Protein AF-0000000085050246 (afdb_homodimer)

Sequence (316 aa):
MTTAIAIAAALLATPADLPSDPLTTEIRALDAKVFDAYNHCDLETFSAYFDPKVAFYHDT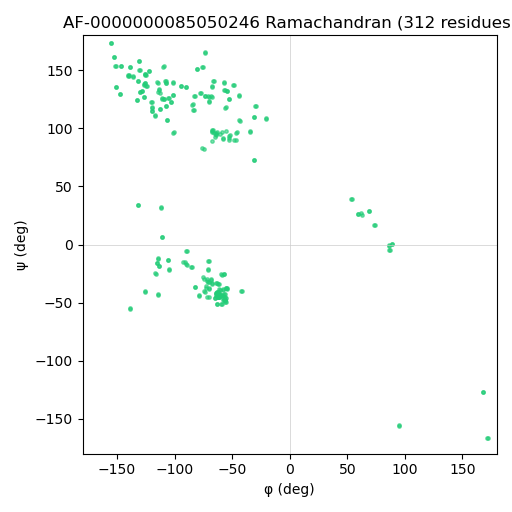GGATFDRDAVVDGVRKYICCKVKRELITEGFHVYPIKDYGAIEEGEHRFCEMATGQCEGIAKFVMVWAKRDGAWQITSVLSYGHRAATAAEQTKAADQMTTAIAIAAALLATPADLPSDPLTTEIRALDAKVFDAYNHCDLETFSAYFDPKVAFYHDTGGATFDRDAVVDGVRKYICCKVKRELITEGFHVYPIKDYGAIEEGEHRFCEMATGQCEGIAKFVMVWAKRDGAWQITSVLSYGHRAATAAEQTKAADQ

Radius of gyration: 23.75 Å; Cα contacts (8 Å, |Δi|>4): 591; chains: 2; bounding box: 67×66×74 Å

Secondary structure (DSSP, 8-state):
---------------------HHHHHHHHHHHHHHHHHHTT-HHHHHHTEEEEEEEEETTTEEE--HHHHHHHIIIIITTTEEEEEEEEEEEEEEETTTEEEEEEEEEEEETTT--EEEEEEEEEEEEEETTEEEEEEEEEEEEEEPPHHHHHHHHH-/---------------------HHHHHHHHHHHHHHHHHHTT-HHHHHHTEEEEEEEEETTTEEE--HHHHHHHIIIIITTTEEEEEEEEEEEEEEETTTEEEEEEEEEEEETTT--EEEEEEEEEEEEEETTEEEEEEEEEEEEEEPPHHHHHHHHH-

Nearest PDB structures (foldseek):
  5ien-assembly2_B  TM=8.267E-01  e=3.947E-07  synthetic construct
  3hx8-assembly2_C  TM=8.051E-01  e=3.113E-07  Mesorhizobium loti
  7rec-assembly1_E-2  TM=8.055E-01  e=7.142E-07  Homo sapiens
  7urw-assembly1_F  TM=7.926E-01  e=1.371E-06  Homo sapiens
  7urw-assembly1_D-2  TM=7.832E-01  e=1.218E-06  Homo sapiens

Foldseek 3Di:
DPPPDPPPPPPPPPPDPPPDDPQLVVVVVVVVQLQVCLQQVVLVSNLVQADQQAWEAEPVPGIDRGSVVVSVCSVVPPHLFKHKAFDPPPWDWAADPPWGIKTKGKIWIATPVVRWTFKMWIKIWTWGQDPNGIHTRYMYTYPIDTDDPVRGPVVPPD/DPPPDPPPPPPPPPPDPPPDDPQLVVVVVVVVQLQVCLQQVVLVSNLVQADQQAWEAEPVPGIGRGSVVVSVCSVVPPHLFKHKAFDPPPWDWDADPPWGIKTKGKIWIATPVVRWTFKMWIKIWTWGQDPNGIHTRYMYTYPIDTDDPVRGPVVPPD

Solvent-accessible surface area (backbone atoms only — not comparable to full-atom values): 17019 Å² total; per-residue (Å²): 136,85,78,78,78,79,77,78,77,77,74,74,73,65,78,67,79,68,78,68,56,71,66,41,51,52,50,51,51,50,49,52,51,41,45,49,23,51,50,68,54,35,56,68,67,32,49,66,38,41,32,71,63,17,36,38,40,22,31,86,79,13,70,48,60,32,36,65,59,55,49,47,46,39,60,74,72,29,47,88,40,41,34,72,42,80,39,71,72,72,55,46,63,40,58,22,35,97,39,35,32,39,40,36,32,36,34,35,36,20,32,60,90,78,61,50,30,50,37,30,28,38,37,41,35,34,34,36,52,55,96,88,40,67,26,33,45,34,39,38,41,30,72,70,41,76,42,49,76,74,63,32,55,55,65,73,75,105,134,84,78,78,77,80,78,76,77,77,76,76,72,66,79,67,78,67,78,69,56,69,66,42,52,52,50,52,52,48,49,52,52,42,46,50,22,51,49,65,54,35,57,69,67,34,48,69,38,41,32,68,64,18,36,37,40,22,31,86,78,13,72,48,60,32,34,67,59,53,51,48,47,40,59,75,71,29,47,89,41,42,34,73,41,80,39,71,72,71,54,46,63,41,56,21,35,97,38,36,33,40,38,37,32,36,33,34,36,21,34,59,89,77,62,50,30,50,37,29,29,37,36,41,34,35,36,37,53,56,97,88,38,70,28,34,46,34,39,39,40,32,72,70,41,74,42,49,75,74,63,33,53,57,66,74,74,106

InterPro domains:
  IPR027843 Domain of unknown function DUF4440 [PF14534] (27-136)
  IPR032710 NTF2-like domain superfamily [SSF54427] (20-140)

pLDDT: mean 87.96, std 20.84, range [34.5, 98.94]

Organism: Asticcacaulis excentricus (strain ATCC 15261 / DSM 4724 / KCTC 12464 / NCIMB 9791 / VKM B-1370 / CB 48) (NCBI:txid573065)

Structure (mmCIF, N/CA/C/O backbone):
data_AF-0000000085050246-model_v1
#
loop_
_entity.id
_entity.type
_entity.pdbx_description
1 polymer 'DUF4440 domain-containing protein'
#
loop_
_atom_site.group_PDB
_atom_site.id
_atom_site.type_symbol
_atom_site.label_atom_id
_atom_site.label_alt_id
_atom_site.label_comp_id
_atom_site.label_asym_id
_atom_site.label_entity_id
_atom_site.label_seq_id
_atom_site.pdbx_PDB_ins_code
_atom_site.Cartn_x
_atom_site.Cartn_y
_atom_site.Cartn_z
_atom_site.occupancy
_atom_site.B_iso_or_equiv
_atom_site.auth_seq_id
_atom_site.auth_comp_id
_atom_site.auth_asym_id
_atom_site.auth_atom_id
_atom_site.pdbx_PDB_model_num
ATOM 1 N N . MET A 1 1 ? -11.148 -41.688 54.594 1 36.59 1 MET A N 1
ATOM 2 C CA . MET A 1 1 ? -11.93 -40.75 53.812 1 36.59 1 MET A CA 1
ATOM 3 C C . MET A 1 1 ? -11.039 -39.938 52.844 1 36.59 1 MET A C 1
ATOM 5 O O . MET A 1 1 ? -10.25 -39.125 53.281 1 36.59 1 MET A O 1
ATOM 9 N N . THR A 1 2 ? -10.516 -40.594 51.75 1 44.72 2 THR A N 1
ATOM 10 C CA . THR A 1 2 ? -9.648 -40.094 50.688 1 44.72 2 THR A CA 1
ATOM 11 C C . THR A 1 2 ? -10.367 -39.031 49.875 1 44.72 2 THR A C 1
ATOM 13 O O . THR A 1 2 ? -11.461 -39.25 49.375 1 44.72 2 THR A O 1
ATOM 16 N N . THR A 1 3 ? -10.141 -37.781 50.281 1 40.78 3 THR A N 1
ATOM 17 C CA . THR A 1 3 ? -10.688 -36.625 49.562 1 40.78 3 THR A CA 1
ATOM 18 C C . THR A 1 3 ? -10.086 -36.531 48.188 1 40.78 3 THR A C 1
ATOM 20 O O . THR A 1 3 ? -8.867 -36.438 48.031 1 40.78 3 THR A O 1
ATOM 23 N N . ALA A 1 4 ? -10.727 -37.125 47.188 1 43.88 4 ALA A N 1
ATOM 24 C CA . ALA A 1 4 ? -10.383 -36.938 45.781 1 43.88 4 ALA A CA 1
ATOM 25 C C . ALA A 1 4 ? -10.477 -35.469 45.344 1 43.88 4 ALA A C 1
ATOM 27 O O . ALA A 1 4 ? -11.516 -34.844 45.531 1 43.88 4 ALA A O 1
ATOM 28 N N . ILE A 1 5 ? -9.359 -34.812 45.344 1 44.62 5 ILE A N 1
ATOM 29 C CA . ILE A 1 5 ? -9.289 -33.438 44.844 1 44.62 5 ILE A CA 1
ATOM 30 C C . ILE A 1 5 ? -9.539 -33.438 43.344 1 44.62 5 ILE A C 1
ATOM 32 O O . ILE A 1 5 ? -8.805 -34.062 42.594 1 44.62 5 ILE A O 1
ATOM 36 N N . ALA A 1 6 ? -10.781 -33.125 42.906 1 38.5 6 ALA A N 1
ATOM 37 C CA . ALA A 1 6 ? -11.102 -32.938 41.5 1 38.5 6 ALA A CA 1
ATOM 38 C C . ALA A 1 6 ? -10.367 -31.703 40.938 1 38.5 6 ALA A C 1
ATOM 40 O O . ALA A 1 6 ? -10.5 -30.594 41.438 1 38.5 6 ALA A O 1
ATOM 41 N N . ILE A 1 7 ? -9.203 -31.938 40.312 1 39.28 7 ILE A N 1
ATOM 42 C CA . ILE A 1 7 ? -8.539 -30.859 39.594 1 39.28 7 ILE A CA 1
ATOM 43 C C . ILE A 1 7 ? -9.375 -30.453 38.375 1 39.28 7 ILE A C 1
ATOM 45 O O . ILE A 1 7 ? -9.656 -31.281 37.5 1 39.28 7 ILE A O 1
ATOM 49 N N . ALA A 1 8 ? -10.172 -29.391 38.5 1 36.25 8 ALA A N 1
ATOM 50 C CA . ALA A 1 8 ? -10.867 -28.812 37.375 1 36.25 8 ALA A CA 1
ATOM 51 C C . ALA A 1 8 ? -9.883 -28.312 36.312 1 36.25 8 ALA A C 1
ATOM 53 O O . ALA A 1 8 ? -9.055 -27.438 36.594 1 36.25 8 ALA A O 1
ATOM 54 N N . ALA A 1 9 ? -9.57 -29.109 35.281 1 34.59 9 ALA A N 1
ATOM 55 C CA . ALA A 1 9 ? -8.812 -28.609 34.125 1 34.59 9 ALA A CA 1
ATOM 56 C C . ALA A 1 9 ? -9.531 -27.438 33.469 1 34.59 9 ALA A C 1
ATOM 58 O O . ALA A 1 9 ? -10.672 -27.578 33 1 34.59 9 ALA A O 1
ATOM 59 N N . ALA A 1 10 ? -9.281 -26.203 33.844 1 36.41 10 ALA A N 1
ATOM 60 C CA . ALA A 1 10 ? -9.766 -25.062 33.062 1 36.41 10 ALA A CA 1
ATOM 61 C C . ALA A 1 10 ? -9.375 -25.203 31.594 1 36.41 10 ALA A C 1
ATOM 63 O O . ALA A 1 10 ? -8.188 -25.281 31.266 1 36.41 10 ALA A O 1
ATOM 64 N N . LEU A 1 11 ? -10.242 -25.75 30.766 1 35.84 11 LEU A N 1
ATOM 65 C CA . LEU A 1 11 ? -10.031 -25.688 29.328 1 35.84 11 LEU A CA 1
ATOM 66 C C . LEU A 1 11 ? -9.789 -24.266 28.875 1 35.84 11 LEU A C 1
ATOM 68 O O . LEU A 1 11 ? -10.648 -23.391 29.062 1 35.84 11 LEU A O 1
ATOM 72 N N . LEU A 1 12 ? -8.625 -23.781 28.828 1 35.34 12 LEU A N 1
ATOM 73 C CA . LEU A 1 12 ? -8.32 -22.547 28.125 1 35.34 12 LEU A CA 1
ATOM 74 C C . LEU A 1 12 ? -8.953 -22.531 26.734 1 35.34 12 LEU A C 1
ATOM 76 O O . LEU A 1 12 ? -8.648 -23.391 25.906 1 35.34 12 LEU A O 1
ATOM 80 N N . ALA A 1 13 ? -10.164 -22.031 26.656 1 35.34 13 ALA A N 1
ATOM 81 C CA . ALA A 1 13 ? -10.766 -21.766 25.344 1 35.34 13 ALA A CA 1
ATOM 82 C C . ALA A 1 13 ? -9.773 -21.047 24.422 1 35.34 13 ALA A C 1
ATOM 84 O O . ALA A 1 13 ? -9.203 -20.016 24.812 1 35.34 13 ALA A O 1
ATOM 85 N N . THR A 1 14 ? -9.094 -21.688 23.594 1 37.88 14 THR A N 1
ATOM 86 C CA . THR A 1 14 ? -8.43 -21 22.5 1 37.88 14 THR A CA 1
ATOM 87 C C . THR A 1 14 ? -9.359 -19.969 21.875 1 37.88 14 THR A C 1
ATOM 89 O O . THR A 1 14 ? -10.562 -20.188 21.75 1 37.88 14 THR A O 1
ATOM 92 N N . PRO A 1 15 ? -9.156 -18.703 22.094 1 34.5 15 PRO A N 1
ATOM 93 C CA . PRO A 1 15 ? -10.047 -17.812 21.359 1 34.5 15 PRO A CA 1
ATOM 94 C C . PRO A 1 15 ? -10.414 -18.344 19.984 1 34.5 15 PRO A C 1
ATOM 96 O O . PRO A 1 15 ? -9.547 -18.812 19.25 1 34.5 15 PRO A O 1
ATOM 99 N N . ALA A 1 16 ? -11.453 -18.938 19.781 1 36.69 16 ALA A N 1
ATOM 100 C CA . ALA A 1 16 ? -12.016 -19.25 18.469 1 36.69 16 ALA A CA 1
ATOM 101 C C . ALA A 1 16 ? -11.617 -18.188 17.438 1 36.69 16 ALA A C 1
ATOM 103 O O . ALA A 1 16 ? -11.414 -17.016 17.781 1 36.69 16 ALA A O 1
ATOM 104 N N . ASP A 1 17 ? -10.922 -18.453 16.375 1 38.16 17 ASP A N 1
ATOM 105 C CA . ASP A 1 17 ? -10.703 -17.562 15.234 1 38.16 17 ASP A CA 1
ATOM 106 C C . ASP A 1 17 ? -11.891 -16.641 15.023 1 38.16 17 ASP A C 1
ATOM 108 O O . ASP A 1 17 ? -13.016 -17.094 14.812 1 38.16 17 ASP A O 1
ATOM 112 N N . LEU A 1 18 ? -12.164 -15.664 15.797 1 43.69 18 LEU A N 1
ATOM 113 C CA . LEU A 1 18 ? -13.211 -14.703 15.484 1 43.69 18 LEU A CA 1
ATOM 114 C C . LEU A 1 18 ? -13.531 -14.711 13.992 1 43.69 18 LEU A C 1
ATOM 116 O O . LEU A 1 18 ? -12.625 -14.828 13.164 1 43.69 18 LEU A O 1
ATOM 120 N N . PRO A 1 19 ? -14.641 -15.211 13.641 1 47.94 19 PRO A N 1
ATOM 121 C CA . PRO A 1 19 ? -15.055 -15.234 12.242 1 47.94 19 PRO A CA 1
ATOM 122 C C . PRO A 1 19 ? -14.523 -14.047 11.445 1 47.94 19 PRO A C 1
ATOM 124 O O . PRO A 1 19 ? -14.508 -12.922 11.945 1 47.94 19 PRO A O 1
ATOM 127 N N . SER A 1 20 ? -13.578 -14.25 10.539 1 66 20 SER A N 1
ATOM 128 C CA . SER A 1 20 ? -13.109 -13.188 9.656 1 66 20 SER A CA 1
ATOM 129 C C . SER A 1 20 ? -14.281 -12.375 9.102 1 66 20 SER A C 1
ATOM 131 O O . SER A 1 20 ? -15.352 -12.93 8.828 1 66 20 SER A O 1
ATOM 133 N N . ASP A 1 21 ? -14.359 -11.086 9.156 1 88.19 21 ASP A N 1
ATOM 134 C CA . ASP A 1 21 ? -15.383 -10.219 8.578 1 88.19 21 ASP A CA 1
ATOM 135 C C . ASP A 1 21 ? -15.633 -10.578 7.113 1 88.19 21 ASP A C 1
ATOM 137 O O . ASP A 1 21 ? -14.734 -11.07 6.426 1 88.19 21 ASP A O 1
ATOM 141 N N . PRO A 1 22 ? -16.891 -10.633 6.609 1 95.75 22 PRO A N 1
ATOM 142 C CA . PRO A 1 22 ? -17.297 -11.062 5.27 1 95.75 22 PRO A CA 1
ATOM 143 C C . PRO A 1 22 ? -16.375 -10.523 4.176 1 95.75 22 PRO A C 1
ATOM 145 O O . PRO A 1 22 ? -16.094 -11.227 3.205 1 95.75 22 PRO A O 1
ATOM 148 N N . LEU A 1 23 ? -15.945 -9.32 4.258 1 97.75 23 LEU A N 1
ATOM 149 C CA . LEU A 1 23 ? -15.047 -8.75 3.262 1 97.75 23 LEU A CA 1
ATOM 150 C C . LEU A 1 23 ? -13.727 -9.516 3.227 1 97.75 23 LEU A C 1
ATOM 152 O O . LEU A 1 23 ? -13.219 -9.844 2.15 1 97.75 23 LEU A O 1
ATOM 156 N N . THR A 1 24 ? -13.188 -9.797 4.406 1 97.81 24 THR A N 1
ATOM 157 C CA . THR A 1 24 ? -11.938 -10.547 4.484 1 97.81 24 THR A CA 1
ATOM 158 C C . THR A 1 24 ? -12.094 -11.93 3.865 1 97.81 24 THR A C 1
ATOM 160 O O . THR A 1 24 ? -11.219 -12.391 3.127 1 97.81 24 THR A O 1
ATOM 163 N N . THR A 1 25 ? -13.164 -12.57 4.133 1 97.38 25 THR A N 1
ATOM 164 C CA . THR A 1 25 ? -13.43 -13.891 3.564 1 97.38 25 THR A CA 1
ATOM 165 C C . THR A 1 25 ? -13.492 -13.812 2.041 1 97.38 25 THR A C 1
ATOM 167 O O . THR A 1 25 ? -12.906 -14.648 1.349 1 97.38 25 THR A O 1
ATOM 170 N N . GLU A 1 26 ? -14.172 -12.828 1.549 1 98.12 26 GLU A N 1
ATOM 171 C CA . GLU A 1 26 ? -14.344 -12.672 0.107 1 98.12 26 GLU A CA 1
ATOM 172 C C . GLU A 1 26 ? -13.008 -12.391 -0.575 1 98.12 26 GLU A C 1
ATOM 174 O O . GLU A 1 26 ? -12.664 -13.023 -1.578 1 98.12 26 GLU A O 1
ATOM 179 N N . ILE A 1 27 ? -12.242 -11.5 -0.036 1 98.62 27 ILE A N 1
ATOM 180 C CA . ILE A 1 27 ? -10.977 -11.109 -0.642 1 98.62 27 ILE A CA 1
ATOM 181 C C . ILE A 1 27 ? -9.977 -12.258 -0.53 1 98.62 27 ILE A C 1
ATOM 183 O O . ILE A 1 27 ? -9.188 -12.492 -1.445 1 98.62 27 ILE A O 1
ATOM 187 N N . ARG A 1 28 ? -9.984 -12.961 0.565 1 98.25 28 ARG A N 1
ATOM 188 C CA . ARG A 1 28 ? -9.117 -14.125 0.706 1 98.25 28 ARG A CA 1
ATOM 189 C C . ARG A 1 28 ? -9.414 -15.164 -0.372 1 98.25 28 ARG A C 1
ATOM 191 O O . ARG A 1 28 ? -8.492 -15.75 -0.95 1 98.25 28 ARG A O 1
ATOM 198 N N . ALA A 1 29 ? -10.656 -15.383 -0.601 1 98.38 29 ALA A N 1
ATOM 199 C CA . ALA A 1 29 ? -11.047 -16.328 -1.641 1 98.38 29 ALA A CA 1
ATOM 200 C C . ALA A 1 29 ? -10.602 -15.852 -3.018 1 98.38 29 ALA A C 1
ATOM 202 O O . ALA A 1 29 ? -10.156 -16.641 -3.848 1 98.38 29 ALA A O 1
ATOM 203 N N . LEU A 1 30 ? -10.75 -14.57 -3.279 1 98.81 30 LEU A N 1
ATOM 204 C CA . LEU A 1 30 ? -10.312 -14 -4.547 1 98.81 30 LEU A CA 1
ATOM 205 C C . LEU A 1 30 ? -8.805 -14.117 -4.707 1 98.81 30 LEU A C 1
ATOM 207 O O . LEU A 1 30 ? -8.32 -14.5 -5.773 1 98.81 30 LEU A O 1
ATOM 211 N N . ASP A 1 31 ? -8.125 -13.836 -3.623 1 98.81 31 ASP A N 1
ATOM 212 C CA . ASP A 1 31 ? -6.676 -14.016 -3.643 1 98.81 31 ASP A CA 1
ATOM 213 C C . ASP A 1 31 ? -6.309 -15.453 -4.012 1 98.81 31 ASP A C 1
ATOM 215 O O . ASP A 1 31 ? -5.453 -15.68 -4.867 1 98.81 31 ASP A O 1
ATOM 219 N N . ALA A 1 32 ? -6.945 -16.375 -3.381 1 98.69 32 ALA A N 1
ATOM 220 C CA . ALA A 1 32 ? -6.68 -17.781 -3.641 1 98.69 32 ALA A CA 1
ATOM 221 C C . ALA A 1 32 ? -6.906 -18.125 -5.113 1 98.69 32 ALA A C 1
ATOM 223 O O . ALA A 1 32 ? -6.129 -18.875 -5.711 1 98.69 32 ALA A O 1
ATOM 224 N N . LYS A 1 33 ? -7.898 -17.547 -5.691 1 98.81 33 LYS A N 1
ATOM 225 C CA . LYS A 1 33 ? -8.203 -17.828 -7.094 1 98.81 33 LYS A CA 1
ATOM 226 C C . LYS A 1 33 ? -7.152 -17.203 -8.016 1 98.81 33 LYS A C 1
ATOM 228 O O . LYS A 1 33 ? -6.691 -17.844 -8.961 1 98.81 33 LYS A O 1
ATOM 233 N N . VAL A 1 34 ? -6.793 -15.992 -7.762 1 98.88 34 VAL A N 1
ATOM 234 C CA . VAL A 1 34 ? -5.789 -15.297 -8.562 1 98.88 34 VAL A CA 1
ATOM 235 C C . VAL A 1 34 ? -4.484 -16.094 -8.555 1 98.88 34 VAL A C 1
ATOM 237 O O . VAL A 1 34 ? -3.906 -16.359 -9.609 1 98.88 34 VAL A O 1
ATOM 240 N N . PHE A 1 35 ? -4.113 -16.531 -7.406 1 98.75 35 PHE A N 1
ATOM 241 C CA . PHE A 1 35 ? -2.766 -17.094 -7.32 1 98.75 35 PHE A CA 1
ATOM 242 C C . PHE A 1 35 ? -2.779 -18.594 -7.578 1 98.75 35 PHE A C 1
ATOM 244 O O . PHE A 1 35 ? -1.733 -19.188 -7.832 1 98.75 35 PHE A O 1
ATOM 251 N N . ASP A 1 36 ? -3.994 -19.188 -7.523 1 98.69 36 ASP A N 1
ATOM 252 C CA . ASP A 1 36 ? -4.094 -20.5 -8.125 1 98.69 36 ASP A CA 1
ATOM 253 C C . ASP A 1 36 ? -3.828 -20.453 -9.625 1 98.69 36 ASP A C 1
ATOM 255 O O . ASP A 1 36 ? -3.086 -21.281 -10.164 1 98.69 36 ASP A O 1
ATOM 259 N N . ALA A 1 37 ? -4.422 -19.484 -10.266 1 98.81 37 ALA A N 1
ATOM 260 C CA . ALA A 1 37 ? -4.188 -19.281 -11.695 1 98.81 37 ALA A CA 1
ATOM 261 C C . ALA A 1 37 ? -2.725 -18.953 -11.969 1 98.81 37 ALA A C 1
ATOM 263 O O . ALA A 1 37 ? -2.129 -19.484 -12.906 1 98.81 37 ALA A O 1
ATOM 264 N N . TYR A 1 38 ? -2.16 -18.109 -11.156 1 98.69 38 TYR A N 1
ATOM 265 C CA . TYR A 1 38 ? -0.747 -17.75 -11.203 1 98.69 38 TYR A CA 1
ATOM 266 C C . TYR A 1 38 ? 0.137 -19 -11.109 1 98.69 38 TYR A C 1
ATOM 268 O O . TYR A 1 38 ? 1.006 -19.203 -11.961 1 98.69 38 TYR A O 1
ATOM 276 N N . ASN A 1 39 ? -0.118 -19.812 -10.188 1 98.12 39 ASN A N 1
ATOM 277 C CA . ASN A 1 39 ? 0.704 -20.984 -9.883 1 98.12 39 ASN A CA 1
ATOM 278 C C . ASN A 1 39 ? 0.577 -22.062 -10.961 1 98.12 39 ASN A C 1
ATOM 280 O O . ASN A 1 39 ? 1.474 -22.891 -11.125 1 98.12 39 ASN A O 1
ATOM 284 N N . HIS A 1 40 ? -0.503 -22.031 -11.742 1 98.12 40 HIS A N 1
ATOM 285 C CA . HIS A 1 40 ? -0.737 -23.062 -12.742 1 98.12 40 HIS A CA 1
ATOM 286 C C . HIS A 1 40 ? -0.599 -22.5 -14.156 1 98.12 40 HIS A C 1
ATOM 288 O O . HIS A 1 40 ? -0.98 -23.156 -15.125 1 98.12 40 HIS A O 1
ATOM 294 N N . CYS A 1 41 ? -0.193 -21.297 -14.273 1 98.38 41 CYS A N 1
ATOM 295 C CA . CYS A 1 41 ? 0.065 -20.609 -15.539 1 98.38 41 CYS A CA 1
ATOM 296 C C . CYS A 1 41 ? -1.209 -20.5 -16.375 1 98.38 41 CYS A C 1
ATOM 298 O O . CYS A 1 41 ? -1.168 -20.594 -17.594 1 98.38 41 CYS A O 1
ATOM 300 N N . ASP A 1 42 ? -2.295 -20.5 -15.664 1 98.69 42 ASP A N 1
ATOM 301 C CA . ASP A 1 42 ? -3.547 -20.109 -16.312 1 98.69 42 ASP A CA 1
ATOM 302 C C . ASP A 1 42 ? -3.619 -18.594 -16.5 1 98.69 42 ASP A C 1
ATOM 304 O O . ASP A 1 42 ? -4.328 -17.906 -15.773 1 98.69 42 ASP A O 1
ATOM 308 N N . LEU A 1 43 ? -3 -18.141 -17.562 1 98.75 43 LEU A N 1
ATOM 309 C CA . LEU A 1 43 ? -2.756 -16.703 -17.734 1 98.75 43 LEU A CA 1
ATOM 310 C C . LEU A 1 43 ? -4.039 -15.977 -18.109 1 98.75 43 LEU A C 1
ATOM 312 O O . LEU A 1 43 ? -4.203 -14.797 -17.797 1 98.75 43 LEU A O 1
ATOM 316 N N . GLU A 1 44 ? -4.926 -16.641 -18.766 1 98.56 44 GLU A N 1
ATOM 317 C CA . GLU A 1 44 ? -6.207 -16.016 -19.078 1 98.56 44 GLU A CA 1
ATOM 318 C C . GLU A 1 44 ? -6.992 -15.688 -17.812 1 98.56 44 GLU A C 1
ATOM 320 O O . GLU A 1 44 ? -7.438 -14.547 -17.641 1 98.56 44 GLU A O 1
ATOM 325 N N . THR A 1 45 ? -7.141 -16.688 -16.938 1 98.75 45 THR A N 1
ATOM 326 C CA . THR A 1 45 ? -7.84 -16.453 -15.672 1 98.75 45 THR A CA 1
ATOM 327 C C . THR A 1 45 ? -7.117 -15.414 -14.828 1 98.75 45 THR A C 1
ATOM 329 O O . THR A 1 45 ? -7.742 -14.5 -14.297 1 98.75 45 THR A O 1
ATOM 332 N N . PHE A 1 46 ? -5.797 -15.547 -14.742 1 98.81 46 PHE A N 1
ATOM 333 C CA . PHE A 1 46 ? -4.984 -14.594 -13.984 1 98.81 46 PHE A CA 1
ATOM 334 C C . PHE A 1 46 ? -5.199 -13.172 -14.492 1 98.81 46 PHE A C 1
ATOM 336 O O . PHE A 1 46 ? -5.512 -12.273 -13.711 1 98.81 46 PHE A O 1
ATOM 343 N N . SER A 1 47 ? -5.137 -13.016 -15.758 1 98.81 47 SER A N 1
ATOM 344 C CA . SER A 1 47 ? -5.25 -11.711 -16.406 1 98.81 47 SER A CA 1
ATOM 345 C C . SER A 1 47 ? -6.605 -11.078 -16.125 1 98.81 47 SER A C 1
ATOM 347 O O . SER A 1 47 ? -6.699 -9.859 -15.93 1 98.81 47 SER A O 1
ATOM 349 N N . ALA A 1 48 ? -7.629 -11.82 -16.016 1 98.44 48 ALA A N 1
ATOM 350 C CA . ALA A 1 48 ? -9 -11.336 -15.938 1 98.44 48 ALA A CA 1
ATOM 351 C C . ALA A 1 48 ? -9.258 -10.656 -14.586 1 98.44 48 ALA A C 1
ATOM 353 O O . ALA A 1 48 ? -10.242 -9.938 -14.43 1 98.44 48 ALA A O 1
ATOM 354 N N . TYR A 1 49 ? -8.391 -10.836 -13.641 1 98.75 49 TYR A N 1
ATOM 355 C CA . TYR A 1 49 ? -8.602 -10.258 -12.312 1 98.75 49 TYR A CA 1
ATOM 356 C C . TYR A 1 49 ? -8 -8.859 -12.227 1 98.75 49 TYR A C 1
ATOM 358 O O . TYR A 1 49 ? -8.219 -8.141 -11.242 1 98.75 49 TYR A O 1
ATOM 366 N N . PHE A 1 50 ? -7.32 -8.477 -13.281 1 98.81 50 PHE A N 1
ATOM 367 C CA . PHE A 1 50 ? -6.629 -7.195 -13.195 1 98.81 50 PHE A CA 1
ATOM 368 C C . PHE A 1 50 ? -7.328 -6.148 -14.055 1 98.81 50 PHE A C 1
ATOM 370 O O . PHE A 1 50 ? -7.793 -6.449 -15.156 1 98.81 50 PHE A O 1
ATOM 377 N N . ASP A 1 51 ? -7.379 -4.953 -13.5 1 98.62 51 ASP A N 1
ATOM 378 C CA . ASP A 1 51 ? -7.699 -3.799 -14.336 1 98.62 51 ASP A CA 1
ATOM 379 C C . ASP A 1 51 ? -6.715 -3.67 -15.492 1 98.62 51 ASP A C 1
ATOM 381 O O . ASP A 1 51 ? -5.508 -3.848 -15.312 1 98.62 51 ASP A O 1
ATOM 385 N N . PRO A 1 52 ? -7.168 -3.32 -16.719 1 98.38 52 PRO A N 1
ATOM 386 C CA . PRO A 1 52 ? -6.246 -3.186 -17.844 1 98.38 52 PRO A CA 1
ATOM 387 C C . PRO A 1 52 ? -5.125 -2.184 -17.578 1 98.38 52 PRO A C 1
ATOM 389 O O . PRO A 1 52 ? -4.055 -2.281 -18.188 1 98.38 52 PRO A O 1
ATOM 392 N N . LYS A 1 53 ? -5.355 -1.204 -16.672 1 98 53 LYS A N 1
ATOM 393 C CA . LYS A 1 53 ? -4.355 -0.185 -16.375 1 98 53 LYS A CA 1
ATOM 394 C C . LYS A 1 53 ? -3.814 -0.357 -14.953 1 98 53 LYS A C 1
ATOM 396 O O . LYS A 1 53 ? -3.504 0.626 -14.281 1 98 53 LYS A O 1
ATOM 401 N N . VAL A 1 54 ? -3.771 -1.573 -14.531 1 98.81 54 VAL A N 1
ATOM 402 C CA . VAL A 1 54 ? -3.285 -1.87 -13.188 1 98.81 54 VAL A CA 1
ATOM 403 C C . VAL A 1 54 ? -1.898 -1.262 -12.992 1 98.81 54 VAL A C 1
ATOM 405 O O . VAL A 1 54 ? -1.057 -1.317 -13.898 1 98.81 54 VAL A O 1
ATOM 408 N N . ALA A 1 55 ? -1.705 -0.564 -11.859 1 98.88 55 ALA A N 1
ATOM 409 C CA . ALA A 1 55 ? -0.377 -0.155 -11.406 1 98.88 55 ALA A CA 1
ATOM 410 C C . ALA A 1 55 ? 0.305 -1.272 -10.625 1 98.88 55 ALA A C 1
ATOM 412 O O . ALA A 1 55 ? -0.249 -1.78 -9.648 1 98.88 55 ALA A O 1
ATOM 413 N N . PHE A 1 56 ? 1.438 -1.673 -11.133 1 98.88 56 PHE A N 1
ATOM 414 C CA . PHE A 1 56 ? 2.223 -2.713 -10.477 1 98.88 56 PHE A CA 1
ATOM 415 C C . PHE A 1 56 ? 3.598 -2.188 -10.086 1 98.88 56 PHE A C 1
ATOM 417 O O . PHE A 1 56 ? 4.398 -1.82 -10.945 1 98.88 56 PHE A O 1
ATOM 424 N N . TYR A 1 57 ? 3.844 -2.135 -8.75 1 98.88 57 TYR A N 1
ATOM 425 C CA . TYR A 1 57 ? 5.113 -1.666 -8.211 1 98.88 57 TYR A CA 1
ATOM 426 C C . TYR A 1 57 ? 5.895 -2.814 -7.582 1 98.88 57 TYR A C 1
ATOM 428 O O . TYR A 1 57 ? 5.387 -3.52 -6.711 1 98.88 57 TYR A O 1
ATOM 436 N N . HIS A 1 58 ? 7.074 -2.977 -8 1 98.62 58 HIS A N 1
ATOM 437 C CA . HIS A 1 58 ? 7.961 -4.031 -7.523 1 98.62 58 HIS A CA 1
ATOM 438 C C . HIS A 1 58 ? 9.32 -3.469 -7.125 1 98.62 58 HIS A C 1
ATOM 440 O O . HIS A 1 58 ? 9.938 -2.725 -7.895 1 98.62 58 HIS A O 1
ATOM 446 N N . ASP A 1 59 ? 9.812 -3.824 -5.945 1 98.38 59 ASP A N 1
ATOM 447 C CA . ASP A 1 59 ? 11.055 -3.242 -5.457 1 98.38 59 ASP A CA 1
ATOM 448 C C . ASP A 1 59 ? 12.227 -3.627 -6.359 1 98.38 59 ASP A C 1
ATOM 450 O O . ASP A 1 59 ? 13.102 -2.799 -6.645 1 98.38 59 ASP A O 1
ATOM 454 N N . THR A 1 60 ? 12.211 -4.832 -6.953 1 96.81 60 THR A N 1
ATOM 455 C CA . THR A 1 60 ? 13.359 -5.301 -7.723 1 96.81 60 THR A CA 1
ATOM 456 C C . THR A 1 60 ? 13.07 -5.242 -9.219 1 96.81 60 THR A C 1
ATOM 458 O O . THR A 1 60 ? 13.984 -5.34 -10.039 1 96.81 60 THR A O 1
ATOM 461 N N . GLY A 1 61 ? 11.805 -5.062 -9.602 1 97 61 GLY A N 1
ATOM 462 C CA . GLY A 1 61 ? 11.453 -5.129 -11.008 1 97 61 GLY A CA 1
ATOM 463 C C . GLY A 1 61 ? 10.977 -3.803 -11.57 1 97 61 GLY A C 1
ATOM 464 O O . GLY A 1 61 ? 10.805 -3.664 -12.781 1 97 61 GLY A O 1
ATOM 465 N N . GLY A 1 62 ? 10.703 -2.84 -10.703 1 98.12 62 GLY A N 1
ATOM 466 C CA . GLY A 1 62 ? 10.25 -1.541 -11.172 1 98.12 62 GLY A CA 1
ATOM 467 C C . GLY A 1 62 ? 8.734 -1.41 -11.18 1 98.12 62 GLY A C 1
ATOM 468 O O . GLY A 1 62 ? 8.047 -2.012 -10.352 1 98.12 62 GLY A O 1
ATOM 469 N N . ALA A 1 63 ? 8.297 -0.493 -12.047 1 98.69 63 ALA A N 1
ATOM 470 C CA . ALA A 1 63 ? 6.863 -0.215 -12.102 1 98.69 63 ALA A CA 1
ATOM 471 C C . ALA A 1 63 ? 6.328 -0.367 -13.516 1 98.69 63 ALA A C 1
ATOM 473 O O . ALA A 1 63 ? 7 0.003 -14.484 1 98.69 63 ALA A O 1
ATOM 474 N N . THR A 1 64 ? 5.137 -0.972 -13.609 1 98.44 64 THR A N 1
ATOM 475 C CA . THR A 1 64 ? 4.398 -1.005 -14.867 1 98.44 64 THR A CA 1
ATOM 476 C C . THR A 1 64 ? 2.949 -0.577 -14.656 1 98.44 64 THR A C 1
ATOM 478 O O . THR A 1 64 ? 2.434 -0.653 -13.539 1 98.44 64 THR A O 1
ATOM 481 N N . PHE A 1 65 ? 2.344 -0.138 -15.711 1 98.5 65 PHE A N 1
ATOM 482 C CA . PHE A 1 65 ? 1.003 0.425 -15.602 1 98.5 65 PHE A CA 1
ATOM 483 C C . PHE A 1 65 ? 0.082 -0.168 -16.656 1 98.5 65 PHE A C 1
ATOM 485 O O . PHE A 1 65 ? -0.779 0.528 -17.203 1 98.5 65 PHE A O 1
ATOM 492 N N . ASP A 1 66 ? 0.386 -1.442 -16.906 1 97.94 66 ASP A N 1
ATOM 493 C CA . ASP A 1 66 ? -0.338 -2.176 -17.938 1 97.94 66 ASP A CA 1
ATOM 494 C C . ASP A 1 66 ? -0.474 -3.652 -17.578 1 97.94 66 ASP A C 1
ATOM 496 O O . ASP A 1 66 ? 0.522 -4.32 -17.297 1 97.94 66 ASP A O 1
ATOM 500 N N . ARG A 1 67 ? -1.736 -4.133 -17.672 1 98.69 67 ARG A N 1
ATOM 501 C CA . ARG A 1 67 ? -2.025 -5.523 -17.344 1 98.69 67 ARG A CA 1
ATOM 502 C C . ARG A 1 67 ? -1.183 -6.48 -18.172 1 98.69 67 ARG A C 1
ATOM 504 O O . ARG A 1 67 ? -0.683 -7.484 -17.672 1 98.69 67 ARG A O 1
ATOM 511 N N . ASP A 1 68 ? -1.05 -6.18 -19.438 1 98.62 68 ASP A N 1
ATOM 512 C CA . ASP A 1 68 ? -0.322 -7.078 -20.328 1 98.62 68 ASP A CA 1
ATOM 513 C C . ASP A 1 68 ? 1.132 -7.23 -19.891 1 98.62 68 ASP A C 1
ATOM 515 O O . ASP A 1 68 ? 1.708 -8.312 -19.984 1 98.62 68 ASP A O 1
ATOM 519 N N . ALA A 1 69 ? 1.673 -6.141 -19.453 1 98.5 69 ALA A N 1
ATOM 520 C CA . ALA A 1 69 ? 3.049 -6.203 -18.969 1 98.5 69 ALA A CA 1
ATOM 521 C C . ALA A 1 69 ? 3.16 -7.117 -17.75 1 98.5 69 ALA A C 1
ATOM 523 O O . ALA A 1 69 ? 4.121 -7.883 -17.625 1 98.5 69 ALA A O 1
ATOM 524 N N . VAL A 1 70 ? 2.209 -7 -16.828 1 98.56 70 VAL A N 1
ATOM 525 C CA . VAL A 1 70 ? 2.193 -7.863 -15.648 1 98.56 70 VAL A CA 1
ATOM 526 C C . VAL A 1 70 ? 2.092 -9.32 -16.078 1 98.56 70 VAL A C 1
ATOM 528 O O . VAL A 1 70 ? 2.881 -10.164 -15.641 1 98.56 70 VAL A O 1
ATOM 531 N N . VAL A 1 71 ? 1.149 -9.625 -16.906 1 98.75 71 VAL A N 1
ATOM 532 C CA . VAL A 1 71 ? 0.884 -10.984 -17.359 1 98.75 71 VAL A CA 1
ATOM 533 C C . VAL A 1 71 ? 2.096 -11.531 -18.109 1 98.75 71 VAL A C 1
ATOM 535 O O . VAL A 1 71 ? 2.49 -12.68 -17.922 1 98.75 71 VAL A O 1
ATOM 538 N N . ASP A 1 72 ? 2.705 -10.703 -18.922 1 98.44 72 ASP A N 1
ATOM 539 C CA . ASP A 1 72 ? 3.904 -11.109 -19.656 1 98.44 72 ASP A CA 1
ATOM 540 C C . ASP A 1 72 ? 5.043 -11.438 -18.688 1 98.44 72 ASP A C 1
ATOM 542 O O . ASP A 1 72 ? 5.801 -12.391 -18.922 1 98.44 72 ASP A O 1
ATOM 546 N N . GLY A 1 73 ? 5.152 -10.641 -17.703 1 97.56 73 GLY A N 1
ATOM 547 C CA . GLY A 1 73 ? 6.145 -10.953 -16.688 1 97.56 73 GLY A CA 1
ATOM 548 C C . GLY A 1 73 ? 5.938 -12.312 -16.047 1 97.56 73 GLY A C 1
ATOM 549 O O . GLY A 1 73 ? 6.887 -13.086 -15.898 1 97.56 73 GLY A O 1
ATOM 550 N N . VAL A 1 74 ? 4.738 -12.594 -15.688 1 97.75 74 VAL A N 1
ATOM 551 C CA . VAL A 1 74 ? 4.426 -13.891 -15.094 1 97.75 74 VAL A CA 1
ATOM 552 C C . VAL A 1 74 ? 4.723 -15.008 -16.094 1 97.75 74 VAL A C 1
ATOM 554 O O . VAL A 1 74 ? 5.34 -16.016 -15.742 1 97.75 74 VAL A O 1
ATOM 557 N N . ARG A 1 75 ? 4.316 -14.797 -17.312 1 98.12 75 ARG A N 1
ATOM 558 C CA . ARG A 1 75 ? 4.582 -15.773 -18.375 1 98.12 75 ARG A CA 1
ATOM 559 C C . ARG A 1 75 ? 6.074 -16.062 -18.484 1 98.12 75 ARG A C 1
ATOM 561 O O . ARG A 1 75 ? 6.484 -17.219 -18.516 1 98.12 75 ARG A O 1
ATOM 568 N N . LYS A 1 76 ? 6.855 -15.086 -18.469 1 97.31 76 LYS A N 1
ATOM 569 C CA . LYS A 1 76 ? 8.273 -15.203 -18.781 1 97.31 76 LYS A CA 1
ATOM 570 C C . LYS A 1 76 ? 9.078 -15.68 -17.578 1 97.31 76 LYS A C 1
ATOM 572 O O . LYS A 1 76 ? 9.977 -16.5 -17.703 1 97.31 76 LYS A O 1
ATOM 577 N N . TYR A 1 77 ? 8.664 -15.203 -16.391 1 95.31 77 TYR A N 1
ATOM 578 C CA . TYR A 1 77 ? 9.602 -15.336 -15.289 1 95.31 77 TYR A CA 1
ATOM 579 C C . TYR A 1 77 ? 9.047 -16.266 -14.211 1 95.31 77 TYR A C 1
ATOM 581 O O . TYR A 1 77 ? 9.789 -16.75 -13.359 1 95.31 77 TYR A O 1
ATOM 589 N N . ILE A 1 78 ? 7.766 -16.531 -14.258 1 95.94 78 ILE A N 1
ATOM 590 C CA . ILE A 1 78 ? 7.148 -17.25 -13.141 1 95.94 78 ILE A CA 1
ATOM 591 C C . ILE A 1 78 ? 6.656 -18.609 -13.609 1 95.94 78 ILE A C 1
ATOM 593 O O . ILE A 1 78 ? 6.844 -19.609 -12.922 1 95.94 78 ILE A O 1
ATOM 597 N N . CYS A 1 79 ? 6.023 -18.688 -14.789 1 97.75 79 CYS A N 1
ATOM 598 C CA . CYS A 1 79 ? 5.332 -19.891 -15.25 1 97.75 79 CYS A CA 1
ATOM 599 C C . CYS A 1 79 ? 6.266 -21.094 -15.242 1 97.75 79 CYS A C 1
ATOM 601 O O . CYS A 1 79 ? 7.336 -21.062 -15.844 1 97.75 79 CYS A O 1
ATOM 603 N N . CYS A 1 80 ? 5.832 -22.062 -14.398 1 96.25 80 CYS A N 1
ATOM 604 C CA . CYS A 1 80 ? 6.453 -23.375 -14.312 1 96.25 80 CYS A CA 1
ATOM 605 C C . CYS A 1 80 ? 7.801 -23.297 -13.609 1 96.25 80 CYS A C 1
ATOM 607 O O . CYS A 1 80 ? 8.633 -24.203 -13.75 1 96.25 80 CYS A O 1
ATOM 609 N N . LYS A 1 81 ? 8.047 -22.297 -12.953 1 97.25 81 LYS A N 1
ATOM 610 C CA . LYS A 1 81 ? 9.32 -22.141 -12.258 1 97.25 81 LYS A CA 1
ATOM 611 C C . LYS A 1 81 ? 9.109 -21.844 -10.773 1 97.25 81 LYS A C 1
ATOM 613 O O . LYS A 1 81 ? 9.844 -22.359 -9.93 1 97.25 81 LYS A O 1
ATOM 618 N N . VAL A 1 82 ? 8.102 -21 -10.461 1 96.94 82 VAL A N 1
ATOM 619 C CA . VAL A 1 82 ? 7.934 -20.484 -9.102 1 96.94 82 VAL A CA 1
ATOM 620 C C . VAL A 1 82 ? 6.477 -20.641 -8.672 1 96.94 82 VAL A C 1
ATOM 622 O O . VAL A 1 82 ? 5.562 -20.438 -9.469 1 96.94 82 VAL A O 1
ATOM 625 N N . LYS A 1 83 ? 6.258 -21 -7.449 1 97.44 83 LYS A N 1
ATOM 626 C CA . LYS A 1 83 ? 4.945 -21.031 -6.812 1 97.44 83 LYS A CA 1
ATOM 627 C C . LYS A 1 83 ? 4.844 -19.984 -5.707 1 97.44 83 LYS A C 1
ATOM 629 O O . LYS A 1 83 ? 5.738 -19.875 -4.871 1 97.44 83 LYS A O 1
ATOM 634 N N . ARG A 1 84 ? 3.787 -19.25 -5.781 1 98.06 84 ARG A N 1
ATOM 635 C CA . ARG A 1 84 ? 3.471 -18.312 -4.707 1 98.06 84 ARG A CA 1
ATOM 636 C C . ARG A 1 84 ? 2.605 -18.969 -3.639 1 98.06 84 ARG A C 1
ATOM 638 O O . ARG A 1 84 ? 1.641 -19.672 -3.959 1 98.06 84 ARG A O 1
ATOM 645 N N . GLU A 1 85 ? 2.943 -18.734 -2.344 1 97.12 85 GLU A N 1
ATOM 646 C CA . GLU A 1 85 ? 2.135 -19.156 -1.208 1 97.12 85 GLU A CA 1
ATOM 647 C C . GLU A 1 85 ? 1.853 -18 -0.256 1 97.12 85 GLU A C 1
ATOM 649 O O . GLU A 1 85 ? 2.771 -17.297 0.15 1 97.12 85 GLU A O 1
ATOM 654 N N . LEU A 1 86 ? 0.584 -17.922 0.087 1 97.38 86 LEU A N 1
ATOM 655 C CA . LEU A 1 86 ? 0.196 -16.906 1.058 1 97.38 86 LEU A CA 1
ATOM 656 C C . LEU A 1 86 ? 0.658 -17.297 2.459 1 97.38 86 LEU A C 1
ATOM 658 O O . LEU A 1 86 ? 0.45 -18.422 2.898 1 97.38 86 LEU A O 1
ATOM 662 N N . ILE A 1 87 ? 1.358 -16.375 3.119 1 95.38 87 ILE A N 1
ATOM 663 C CA . ILE A 1 87 ? 1.581 -16.516 4.555 1 95.38 87 ILE A CA 1
ATOM 664 C C . ILE A 1 87 ? 0.377 -15.984 5.3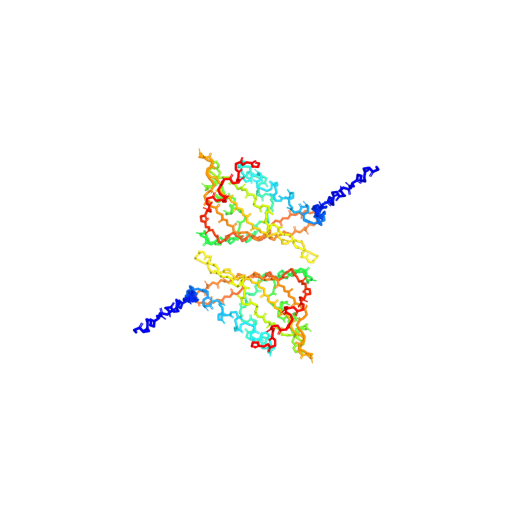2 1 95.38 87 ILE A C 1
ATOM 666 O O . ILE A 1 87 ? 0.1 -14.781 5.289 1 95.38 87 ILE A O 1
ATOM 670 N N . THR A 1 88 ? -0.287 -16.797 6.004 1 92.69 88 THR A N 1
ATOM 671 C CA . THR A 1 88 ? -1.594 -16.453 6.559 1 92.69 88 THR A CA 1
ATOM 672 C C . THR A 1 88 ? -1.454 -15.469 7.715 1 92.69 88 THR A C 1
ATOM 674 O O . THR A 1 88 ? -2.354 -14.656 7.957 1 92.69 88 THR A O 1
ATOM 677 N N . GLU A 1 89 ? -0.325 -15.609 8.344 1 91.12 89 GLU A N 1
ATOM 678 C CA . GLU A 1 89 ? -0.082 -14.68 9.445 1 91.12 89 GLU A CA 1
ATOM 679 C C . GLU A 1 89 ? 0.111 -13.258 8.93 1 91.12 89 GLU A C 1
ATOM 681 O O . GLU A 1 89 ? 0.879 -13.031 7.988 1 91.12 89 GLU A O 1
ATOM 686 N N . GLY A 1 90 ? -0.604 -12.383 9.453 1 92.81 90 GLY A N 1
ATOM 687 C CA . GLY A 1 90 ? -0.422 -10.984 9.07 1 92.81 90 GLY A CA 1
ATOM 688 C C . GLY A 1 90 ? -1.266 -10.578 7.879 1 92.81 90 GLY A C 1
ATOM 689 O O . GLY A 1 90 ? -1.103 -9.484 7.344 1 92.81 90 GLY A O 1
ATOM 690 N N . PHE A 1 91 ? -2.014 -11.594 7.434 1 97.12 91 PHE A N 1
ATOM 691 C CA . PHE A 1 91 ? -2.943 -11.266 6.355 1 97.12 91 PHE A CA 1
ATOM 692 C C . PHE A 1 91 ? -4.082 -10.391 6.871 1 97.12 91 PHE A C 1
ATOM 694 O O . PHE A 1 91 ? -4.785 -10.766 7.809 1 97.12 91 PHE A O 1
ATOM 701 N N . HIS A 1 92 ? -4.273 -9.164 6.25 1 97.75 92 HIS A N 1
ATOM 702 C CA . HIS A 1 92 ? -5.336 -8.242 6.652 1 97.75 92 HIS A CA 1
ATOM 703 C C . HIS A 1 92 ? -6.035 -7.648 5.438 1 97.75 92 HIS A C 1
ATOM 705 O O . HIS A 1 92 ? -5.414 -7.445 4.395 1 97.75 92 HIS A O 1
ATOM 711 N N . VAL A 1 93 ? -7.332 -7.461 5.617 1 98.62 93 VAL A N 1
ATOM 712 C CA . VAL A 1 93 ? -8.133 -6.785 4.605 1 98.62 93 VAL A CA 1
ATOM 713 C C . VAL A 1 93 ? -8.852 -5.586 5.23 1 98.62 93 VAL A C 1
ATOM 715 O O . VAL A 1 93 ? -9.375 -5.68 6.34 1 98.62 93 VAL A O 1
ATOM 718 N N . TYR A 1 94 ? -8.844 -4.477 4.527 1 98.56 94 TYR A N 1
ATOM 719 C CA . TYR A 1 94 ? -9.531 -3.258 4.938 1 98.56 94 TYR A CA 1
ATOM 720 C C . TYR A 1 94 ? -10.469 -2.77 3.844 1 98.56 94 TYR A C 1
ATOM 722 O O . TYR A 1 94 ? -10.164 -2.883 2.654 1 98.56 94 TYR A O 1
ATOM 730 N N . PRO A 1 95 ? -11.539 -2.203 4.227 1 98.56 95 PRO A N 1
ATOM 731 C CA . PRO A 1 95 ? -12.43 -1.632 3.215 1 98.56 95 PRO A CA 1
ATOM 732 C C . PRO A 1 95 ? -11.906 -0.317 2.643 1 98.56 95 PRO A C 1
ATOM 734 O O . PRO A 1 95 ? -11.078 0.349 3.27 1 98.56 95 PRO A O 1
ATOM 737 N N . ILE A 1 96 ? -12.258 -0.042 1.493 1 98.75 96 ILE A N 1
ATOM 738 C CA . ILE A 1 96 ? -12.266 1.306 0.937 1 98.75 96 ILE A CA 1
ATOM 739 C C . ILE A 1 96 ? -13.703 1.747 0.684 1 98.75 96 ILE A C 1
ATOM 741 O O . ILE A 1 96 ? -14.414 1.147 -0.131 1 98.75 96 ILE A O 1
ATOM 745 N N . LYS A 1 97 ? -14.047 2.768 1.406 1 98.38 97 LYS A N 1
ATOM 746 C CA . LYS A 1 97 ? -15.438 3.195 1.345 1 98.38 97 LYS A CA 1
ATOM 747 C C . LYS A 1 97 ? -15.883 3.412 -0.098 1 98.38 97 LYS A C 1
ATOM 749 O O . LYS A 1 97 ? -15.227 4.125 -0.856 1 98.38 97 LYS A O 1
ATOM 754 N N . ASP A 1 98 ? -17.016 2.688 -0.476 1 97.75 98 ASP A N 1
ATOM 755 C CA . ASP A 1 98 ? -17.703 2.832 -1.749 1 97.75 98 ASP A CA 1
ATOM 756 C C . ASP A 1 98 ? -16.781 2.541 -2.924 1 97.75 98 ASP A C 1
ATOM 758 O O . ASP A 1 98 ? -16.969 3.074 -4.02 1 97.75 98 ASP A O 1
ATOM 762 N N . TYR A 1 99 ? -15.82 1.785 -2.727 1 98.56 99 TYR A N 1
ATOM 763 C CA . TYR A 1 99 ? -14.859 1.53 -3.795 1 98.56 99 TYR A CA 1
ATOM 764 C C . TYR A 1 99 ? -14.469 0.059 -3.834 1 98.56 99 TYR A C 1
ATOM 766 O O . TYR A 1 99 ? -14.516 -0.575 -4.891 1 98.56 99 TYR A O 1
ATOM 774 N N . GLY A 1 100 ? -13.969 -0.45 -2.631 1 98.81 100 GLY A N 1
ATOM 775 C CA . GLY A 1 100 ? -13.469 -1.815 -2.611 1 98.81 100 GLY A CA 1
ATOM 776 C C . GLY A 1 100 ? -12.703 -2.152 -1.344 1 98.81 100 GLY A C 1
ATOM 777 O O . GLY A 1 100 ? -13.211 -1.949 -0.237 1 98.81 100 GLY A O 1
ATOM 778 N N . ALA A 1 101 ? -11.406 -2.691 -1.598 1 98.88 101 ALA A N 1
ATOM 779 C CA . ALA A 1 101 ? -10.688 -3.199 -0.435 1 98.88 101 ALA A CA 1
ATOM 780 C C . ALA A 1 101 ? -9.172 -3.082 -0.633 1 98.88 101 ALA A C 1
ATOM 782 O O . ALA A 1 101 ? -8.695 -3.027 -1.768 1 98.88 101 ALA A O 1
ATOM 783 N N . ILE A 1 102 ? -8.484 -2.984 0.469 1 98.94 102 ILE A N 1
ATOM 784 C CA . ILE A 1 102 ? -7.035 -3.145 0.539 1 98.94 102 ILE A CA 1
ATOM 785 C C . ILE A 1 102 ? -6.695 -4.496 1.162 1 98.94 102 ILE A C 1
ATOM 787 O O . ILE A 1 102 ? -7.219 -4.848 2.221 1 98.94 102 ILE A O 1
ATOM 791 N N . GLU A 1 103 ? -5.902 -5.238 0.473 1 98.81 103 GLU A N 1
ATOM 792 C CA . GLU A 1 103 ? -5.363 -6.508 0.956 1 98.81 103 GLU A CA 1
ATOM 793 C C . GLU A 1 103 ? -3.867 -6.395 1.245 1 98.81 103 GLU A C 1
ATOM 795 O O . GLU A 1 103 ? -3.096 -5.957 0.388 1 98.81 103 GLU A O 1
ATOM 800 N N . GLU A 1 104 ? -3.443 -6.738 2.43 1 98.75 104 GLU A N 1
ATOM 801 C CA . GLU A 1 104 ? -2.02 -6.699 2.748 1 98.75 104 GLU A CA 1
ATOM 802 C C . GLU A 1 104 ? -1.565 -8 3.404 1 98.75 104 GLU A C 1
ATOM 804 O O . GLU A 1 104 ? -2.355 -8.672 4.066 1 98.75 104 GLU A O 1
ATOM 809 N N . GLY A 1 105 ? -0.298 -8.312 3.172 1 98.06 105 GLY A N 1
ATOM 810 C CA . GLY A 1 105 ? 0.292 -9.5 3.773 1 98.06 105 GLY A CA 1
ATOM 811 C C . GLY A 1 105 ? 1.681 -9.805 3.246 1 98.06 105 GLY A C 1
ATOM 812 O O . GLY A 1 105 ? 2.361 -8.922 2.721 1 98.06 105 GLY A O 1
ATOM 813 N N . GLU A 1 106 ? 2.084 -11.008 3.576 1 97.94 106 GLU A N 1
ATOM 814 C CA . GLU A 1 106 ? 3.33 -11.555 3.047 1 97.94 106 GLU A CA 1
ATOM 815 C C . GLU A 1 106 ? 3.082 -12.859 2.291 1 97.94 106 GLU A C 1
ATOM 817 O O . GLU A 1 106 ? 2.115 -13.57 2.568 1 97.94 106 GLU A O 1
ATOM 822 N N . HIS A 1 107 ? 3.891 -13.078 1.346 1 97.75 107 HIS A N 1
ATOM 823 C CA . HIS A 1 107 ? 3.846 -14.344 0.623 1 97.75 107 HIS A CA 1
ATOM 824 C C . HIS A 1 107 ? 5.25 -14.867 0.337 1 97.75 107 HIS A C 1
ATOM 826 O O . HIS A 1 107 ? 6.219 -14.102 0.375 1 97.75 107 HIS A O 1
ATOM 832 N N . ARG A 1 108 ? 5.328 -16.109 0.224 1 96.75 108 ARG A N 1
ATOM 833 C CA . ARG A 1 108 ? 6.598 -16.75 -0.081 1 96.75 108 ARG A CA 1
ATOM 834 C C . ARG A 1 108 ? 6.598 -17.328 -1.495 1 96.75 108 ARG A C 1
ATOM 836 O O . ARG A 1 108 ? 5.539 -17.656 -2.035 1 96.75 108 ARG A O 1
ATOM 843 N N . PHE A 1 109 ? 7.723 -17.422 -2.049 1 97.19 109 PHE A N 1
ATOM 844 C CA . PHE A 1 109 ? 7.934 -17.922 -3.406 1 97.19 109 PHE A CA 1
ATOM 845 C C . PHE A 1 109 ? 8.82 -19.156 -3.4 1 97.19 109 PHE A C 1
ATOM 847 O O . PHE A 1 109 ? 9.953 -19.109 -2.908 1 97.19 109 PHE A O 1
ATOM 854 N N . CYS A 1 110 ? 8.289 -20.234 -3.953 1 96.56 110 CYS A N 1
ATOM 855 C CA . CYS A 1 110 ? 8.945 -21.531 -3.928 1 96.56 110 CYS A CA 1
ATOM 856 C C . CYS A 1 110 ? 9.352 -21.969 -5.332 1 96.56 110 CYS A C 1
ATOM 858 O O . CYS A 1 110 ? 8.547 -21.906 -6.262 1 96.56 110 CYS A O 1
ATOM 860 N N . GLU A 1 111 ? 10.562 -22.406 -5.383 1 95.75 111 GLU A N 1
ATOM 861 C CA . GLU A 1 111 ? 11 -23 -6.645 1 95.75 111 GLU A CA 1
ATOM 862 C C . GLU A 1 111 ? 10.32 -24.328 -6.898 1 95.75 111 GLU A C 1
ATOM 864 O O . GLU A 1 111 ? 10.406 -25.25 -6.074 1 95.75 111 GLU A O 1
ATOM 869 N N . MET A 1 112 ? 9.719 -24.438 -8.055 1 95.19 112 MET A N 1
ATOM 870 C CA . MET A 1 112 ? 8.961 -25.656 -8.336 1 95.19 112 MET A CA 1
ATOM 871 C C . MET A 1 112 ? 9.891 -26.844 -8.516 1 95.19 112 MET A C 1
ATOM 873 O O . MET A 1 112 ? 9.562 -27.969 -8.109 1 95.19 112 MET A O 1
ATOM 877 N N . ALA A 1 113 ? 11.062 -26.625 -9.039 1 94.5 113 ALA A N 1
ATOM 878 C CA . ALA A 1 113 ? 12.008 -27.703 -9.328 1 94.5 113 ALA A CA 1
ATOM 879 C C . ALA A 1 113 ? 12.508 -28.344 -8.039 1 94.5 113 ALA A C 1
ATOM 881 O O . ALA A 1 113 ? 12.688 -29.562 -7.977 1 94.5 113 ALA A O 1
ATOM 882 N N . THR A 1 114 ? 12.648 -27.578 -6.977 1 93.5 114 THR A N 1
ATOM 883 C CA . THR A 1 114 ? 13.297 -28.094 -5.781 1 93.5 114 THR A CA 1
ATOM 884 C C . THR A 1 114 ? 12.32 -28.141 -4.609 1 93.5 114 THR A C 1
ATOM 886 O O . THR A 1 114 ? 12.555 -28.844 -3.625 1 93.5 114 THR A O 1
ATOM 889 N N . GLY A 1 115 ? 11.328 -27.25 -4.727 1 92.06 115 GLY A N 1
ATOM 890 C CA . GLY A 1 115 ? 10.398 -27.125 -3.613 1 92.06 115 GLY A CA 1
ATOM 891 C C . GLY A 1 115 ? 10.875 -26.156 -2.547 1 92.06 115 GLY A C 1
ATOM 892 O O . GLY A 1 115 ? 10.164 -25.891 -1.577 1 92.06 115 GLY A O 1
ATOM 893 N N . GLN A 1 116 ? 12.023 -25.562 -2.721 1 92.5 116 GLN A N 1
ATOM 894 C CA . GLN A 1 116 ? 12.578 -24.641 -1.744 1 92.5 116 GLN A CA 1
ATOM 895 C C . GLN A 1 116 ? 11.906 -23.266 -1.843 1 92.5 116 GLN A C 1
ATOM 897 O O . GLN A 1 116 ? 11.75 -22.734 -2.939 1 92.5 116 GLN A O 1
ATOM 902 N N . CYS A 1 117 ? 11.516 -22.844 -0.735 1 94.56 117 CYS A N 1
ATOM 903 C CA . CYS A 1 117 ? 10.898 -21.516 -0.656 1 94.56 117 CYS A CA 1
ATOM 904 C C . CYS A 1 117 ? 11.891 -20.484 -0.14 1 94.56 117 CYS A C 1
ATOM 906 O O . CYS A 1 117 ? 11.992 -20.266 1.069 1 94.56 117 CYS A O 1
ATOM 908 N N . GLU A 1 118 ? 12.516 -19.766 -0.977 1 90.62 118 GLU A N 1
ATOM 909 C CA . GLU A 1 118 ? 13.672 -18.984 -0.562 1 90.62 118 GLU A CA 1
ATOM 910 C C . GLU A 1 118 ? 13.32 -17.5 -0.455 1 90.62 118 GLU A C 1
ATOM 912 O O . GLU A 1 118 ? 14.031 -16.734 0.189 1 90.62 118 GLU A O 1
ATOM 917 N N . GLY A 1 119 ? 12.289 -17.125 -1.126 1 95.56 119 GLY A N 1
ATOM 918 C CA . GLY A 1 119 ? 11.984 -15.703 -1.119 1 95.56 119 GLY A CA 1
ATOM 919 C C . GLY A 1 119 ? 10.672 -15.375 -0.432 1 95.56 119 GLY A C 1
ATOM 920 O O . GLY A 1 119 ? 9.703 -16.125 -0.546 1 95.56 119 GLY A O 1
ATOM 921 N N . ILE A 1 120 ? 10.672 -14.297 0.349 1 97.31 120 ILE A N 1
ATOM 922 C CA . ILE A 1 120 ? 9.469 -13.727 0.957 1 97.31 120 ILE A CA 1
ATOM 923 C C . ILE A 1 120 ? 9.344 -12.258 0.576 1 97.31 120 ILE A C 1
ATOM 925 O O . ILE A 1 120 ? 10.344 -11.555 0.45 1 97.31 120 ILE A O 1
ATOM 929 N N . ALA A 1 121 ? 8.156 -11.852 0.423 1 98.06 121 ALA A N 1
ATOM 930 C CA . ALA A 1 121 ? 7.906 -10.445 0.131 1 98.06 121 ALA A CA 1
ATOM 931 C C . ALA A 1 121 ? 6.598 -9.977 0.757 1 98.06 121 ALA A C 1
ATOM 933 O O . ALA A 1 121 ? 5.699 -10.789 1.01 1 98.06 121 ALA A O 1
ATOM 934 N N . LYS A 1 122 ? 6.539 -8.703 1.025 1 98.5 122 LYS A N 1
ATOM 935 C CA . LYS A 1 122 ? 5.285 -8.047 1.377 1 98.5 122 LYS A CA 1
ATOM 936 C C . LYS A 1 122 ? 4.465 -7.723 0.131 1 98.5 122 LYS A C 1
ATOM 938 O O . LYS A 1 122 ? 5.02 -7.512 -0.948 1 98.5 122 LYS A O 1
ATOM 943 N N . PHE A 1 123 ? 3.172 -7.719 0.366 1 98.81 123 PHE A N 1
ATOM 944 C CA . PHE A 1 123 ? 2.334 -7.215 -0.717 1 98.81 123 PHE A CA 1
ATOM 945 C C . PHE A 1 123 ? 1.189 -6.371 -0.168 1 98.81 123 PHE A C 1
ATOM 947 O O . PHE A 1 123 ? 0.746 -6.578 0.963 1 98.81 123 PHE A O 1
ATOM 954 N N . VAL A 1 124 ? 0.826 -5.367 -0.888 1 98.88 124 VAL A N 1
ATOM 955 C CA . VAL A 1 124 ? -0.415 -4.613 -0.749 1 98.88 124 VAL A CA 1
ATOM 956 C C . VAL A 1 124 ? -1.145 -4.566 -2.09 1 98.88 124 VAL A C 1
ATOM 958 O O . VAL A 1 124 ? -0.558 -4.195 -3.109 1 98.88 124 VAL A O 1
ATOM 961 N N . MET A 1 125 ? -2.396 -4.957 -2.109 1 98.94 125 MET A N 1
ATOM 962 C CA . MET A 1 125 ? -3.213 -4.93 -3.318 1 98.94 125 MET A CA 1
ATOM 963 C C . MET A 1 125 ? -4.512 -4.16 -3.082 1 98.94 125 MET A C 1
ATOM 965 O O . MET A 1 125 ? -5.137 -4.305 -2.031 1 98.94 125 MET A O 1
ATOM 969 N N . VAL A 1 126 ? -4.828 -3.389 -4.027 1 98.94 126 VAL A N 1
ATOM 970 C CA . VAL A 1 126 ? -6.105 -2.689 -4 1 98.94 126 VAL A CA 1
ATOM 971 C C . VAL A 1 126 ? -7.09 -3.373 -4.945 1 98.94 126 VAL A C 1
ATOM 973 O O . VAL A 1 126 ? -6.797 -3.561 -6.129 1 98.94 126 VAL A O 1
ATOM 976 N N . TRP A 1 127 ? -8.172 -3.768 -4.426 1 98.94 127 TRP A N 1
ATOM 977 C CA . TRP A 1 127 ? -9.297 -4.332 -5.168 1 98.94 127 TRP A CA 1
ATOM 978 C C . TRP A 1 127 ? -10.406 -3.301 -5.352 1 98.94 127 TRP A C 1
ATOM 980 O O . TRP A 1 127 ? -10.836 -2.666 -4.387 1 98.94 127 TRP A O 1
ATOM 990 N N . ALA A 1 128 ? -10.844 -3.119 -6.559 1 98.88 128 ALA A N 1
ATOM 991 C CA . ALA A 1 128 ? -12.047 -2.338 -6.836 1 98.88 128 ALA A CA 1
ATOM 992 C C . ALA A 1 128 ? -13.242 -3.246 -7.109 1 98.88 128 ALA A C 1
ATOM 994 O O . ALA A 1 128 ? -13.102 -4.273 -7.777 1 98.88 128 ALA A O 1
ATOM 995 N N . LYS A 1 129 ? -14.32 -2.844 -6.582 1 98.5 129 LYS A N 1
ATOM 996 C CA . LYS A 1 129 ? -15.57 -3.527 -6.91 1 98.5 129 LYS A CA 1
ATOM 997 C C . LYS A 1 129 ? -16.438 -2.68 -7.84 1 98.5 129 LYS A C 1
ATOM 999 O O . LYS A 1 129 ? -16.969 -1.646 -7.43 1 98.5 129 LYS A O 1
ATOM 1004 N N . ARG A 1 130 ? -16.5 -3.082 -9.031 1 96.44 130 ARG A N 1
ATOM 1005 C CA . ARG A 1 130 ? -17.266 -2.371 -10.047 1 96.44 130 ARG A CA 1
ATOM 1006 C C . ARG A 1 130 ? -18.359 -3.26 -10.625 1 96.44 130 ARG A C 1
ATOM 1008 O O . ARG A 1 130 ? -18.078 -4.312 -11.203 1 96.44 130 ARG A O 1
ATOM 1015 N N . ASP A 1 131 ? -19.625 -2.818 -10.445 1 94.88 131 ASP A N 1
ATOM 1016 C CA . ASP A 1 131 ? -20.781 -3.557 -10.945 1 94.88 131 ASP A CA 1
ATOM 1017 C C . ASP A 1 131 ? -20.75 -5.008 -10.461 1 94.88 131 ASP A C 1
ATOM 1019 O O . ASP A 1 131 ? -20.922 -5.934 -11.258 1 94.88 131 ASP A O 1
ATOM 1023 N N . GLY A 1 132 ? -20.344 -5.191 -9.25 1 94.81 132 GLY A N 1
ATOM 1024 C CA . GLY A 1 132 ? -20.391 -6.496 -8.609 1 94.81 132 GLY A CA 1
ATOM 1025 C C . GLY A 1 132 ? -19.156 -7.336 -8.891 1 94.81 132 GLY A C 1
ATOM 1026 O O . GLY A 1 132 ? -19 -8.43 -8.344 1 94.81 132 GLY A O 1
ATOM 1027 N N . ALA A 1 133 ? -18.312 -6.824 -9.711 1 97.31 133 ALA A N 1
ATOM 1028 C CA . ALA A 1 133 ? -17.109 -7.574 -10.062 1 97.31 133 ALA A CA 1
ATOM 1029 C C . ALA A 1 133 ? -15.867 -6.953 -9.414 1 97.31 133 ALA A C 1
ATOM 1031 O O . ALA A 1 133 ? -15.734 -5.73 -9.367 1 97.31 133 ALA A O 1
ATOM 1032 N N . TRP A 1 134 ? -15.023 -7.816 -8.938 1 98.69 134 TRP A N 1
ATOM 1033 C CA . TRP A 1 134 ? -13.781 -7.383 -8.312 1 98.69 134 TRP A CA 1
ATOM 1034 C C . TRP A 1 134 ? -12.633 -7.379 -9.32 1 98.69 134 TRP A C 1
ATOM 1036 O O . TRP A 1 134 ? -12.469 -8.328 -10.086 1 98.69 134 TRP A O 1
ATOM 1046 N N . GLN A 1 135 ? -11.852 -6.328 -9.258 1 98.75 135 GLN A N 1
ATOM 1047 C CA . GLN A 1 135 ? -10.617 -6.258 -10.039 1 98.75 135 GLN A CA 1
ATOM 1048 C C . GLN A 1 135 ? -9.492 -5.629 -9.227 1 98.75 135 GLN A C 1
ATOM 1050 O O . GLN A 1 135 ? -9.727 -4.719 -8.422 1 98.75 135 GLN A O 1
ATOM 1055 N N . ILE A 1 136 ? -8.328 -6.117 -9.469 1 98.94 136 ILE A N 1
ATOM 1056 C CA . ILE A 1 136 ? -7.145 -5.535 -8.852 1 98.94 136 ILE A CA 1
ATOM 1057 C C . ILE A 1 136 ? -6.688 -4.316 -9.648 1 98.94 136 ILE A C 1
ATOM 1059 O O . ILE A 1 136 ? -6.461 -4.406 -10.852 1 98.94 136 ILE A O 1
ATOM 1063 N N . THR A 1 137 ? -6.516 -3.189 -8.953 1 98.88 137 THR A N 1
ATOM 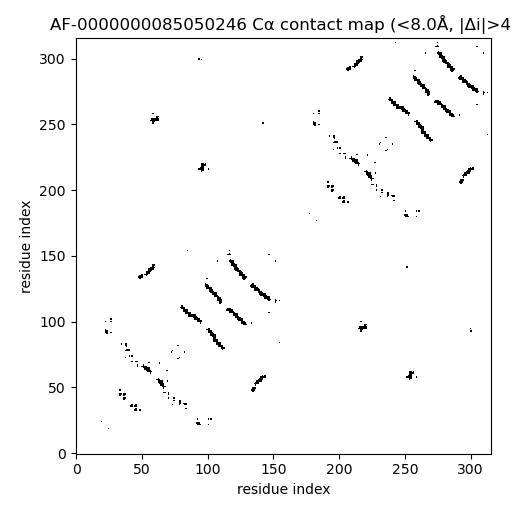1064 C CA . THR A 1 137 ? -6.18 -1.954 -9.656 1 98.88 137 THR A CA 1
ATOM 1065 C C . THR A 1 137 ? -4.77 -1.494 -9.289 1 98.88 137 THR A C 1
ATOM 1067 O O . THR A 1 137 ? -4.188 -0.662 -9.984 1 98.88 137 THR A O 1
ATOM 1070 N N . SER A 1 138 ? -4.242 -1.973 -8.234 1 98.94 138 SER A N 1
ATOM 1071 C CA . SER A 1 138 ? -2.9 -1.615 -7.789 1 98.94 138 SER A CA 1
ATOM 1072 C C . SER A 1 138 ? -2.26 -2.756 -7.004 1 98.94 138 SER A C 1
ATOM 1074 O O . SER A 1 138 ? -2.916 -3.402 -6.188 1 98.94 138 SER A O 1
ATOM 1076 N N . VAL A 1 139 ? -1.003 -3.023 -7.309 1 98.94 139 VAL A N 1
ATOM 1077 C CA . VAL A 1 139 ? -0.246 -4.055 -6.605 1 98.94 139 VAL A CA 1
ATOM 1078 C C . VAL A 1 139 ? 1.12 -3.51 -6.199 1 98.94 139 VAL A C 1
ATOM 1080 O O . VAL A 1 139 ? 1.844 -2.951 -7.027 1 98.94 139 VAL A O 1
ATOM 1083 N N . LEU A 1 140 ? 1.425 -3.574 -4.992 1 98.94 140 LEU A N 1
ATOM 1084 C CA . LEU A 1 140 ? 2.779 -3.396 -4.484 1 98.94 140 LEU A CA 1
ATOM 1085 C C . LEU A 1 140 ? 3.363 -4.723 -4.012 1 98.94 140 LEU A C 1
ATOM 1087 O O . LEU A 1 140 ? 2.764 -5.41 -3.182 1 98.94 140 LEU A O 1
ATOM 1091 N N . SER A 1 141 ? 4.379 -5.176 -4.543 1 98.75 141 SER A N 1
ATOM 1092 C CA . SER A 1 141 ? 5.199 -6.305 -4.113 1 98.75 141 SER A CA 1
ATOM 1093 C C . SER A 1 141 ? 6.609 -5.859 -3.752 1 98.75 141 SER A C 1
ATOM 1095 O O . SER A 1 141 ? 7.375 -5.438 -4.621 1 98.75 141 SER A O 1
ATOM 1097 N N . TYR A 1 142 ? 6.941 -5.93 -2.494 1 98.56 142 TYR A N 1
ATOM 1098 C CA . TYR A 1 142 ? 8.156 -5.258 -2.047 1 98.56 142 TYR A CA 1
ATOM 1099 C C . TYR A 1 142 ? 8.703 -5.906 -0.781 1 98.56 142 TYR A C 1
ATOM 1101 O O . TYR A 1 142 ? 8.102 -6.836 -0.242 1 98.56 142 TYR A O 1
ATOM 1109 N N . GLY A 1 143 ? 9.883 -5.426 -0.398 1 97.62 143 GLY A N 1
ATOM 1110 C CA . GLY A 1 143 ? 10.508 -6.027 0.767 1 97.62 143 GLY A CA 1
ATOM 1111 C C . GLY A 1 143 ? 10.969 -7.449 0.529 1 97.62 143 GLY A C 1
ATOM 1112 O O . GLY A 1 143 ? 10.898 -8.289 1.428 1 97.62 143 GLY A O 1
ATOM 1113 N N . HIS A 1 144 ? 11.305 -7.773 -0.68 1 97.44 144 HIS A N 1
ATOM 1114 C CA . HIS A 1 144 ? 11.812 -9.109 -0.961 1 97.44 144 HIS A CA 1
ATOM 1115 C C . HIS A 1 144 ? 13.047 -9.414 -0.114 1 97.44 144 HIS A C 1
ATOM 1117 O O . HIS A 1 144 ? 13.977 -8.609 -0.044 1 97.44 144 HIS A O 1
ATOM 1123 N N . ARG A 1 145 ? 13.039 -10.547 0.463 1 95.5 145 ARG A N 1
ATOM 1124 C CA . ARG A 1 145 ? 14.133 -11 1.311 1 95.5 145 ARG A CA 1
ATOM 1125 C C . ARG A 1 145 ? 14.219 -12.523 1.329 1 95.5 145 ARG A C 1
ATOM 1127 O O . ARG A 1 145 ? 13.258 -13.211 0.976 1 95.5 145 ARG A O 1
ATOM 1134 N N . ALA A 1 146 ? 15.352 -12.984 1.725 1 94.5 146 ALA A N 1
ATOM 1135 C CA . ALA A 1 146 ? 15.508 -14.422 1.909 1 94.5 146 ALA A CA 1
ATOM 1136 C C . ALA A 1 146 ? 14.664 -14.922 3.08 1 94.5 146 ALA A C 1
ATOM 1138 O O . ALA A 1 146 ? 14.578 -14.258 4.117 1 94.5 146 ALA A O 1
ATOM 1139 N N . ALA A 1 147 ? 14.031 -16 2.84 1 92.81 147 ALA A N 1
ATOM 1140 C CA . ALA A 1 147 ? 13.336 -16.641 3.947 1 92.81 147 ALA A CA 1
ATOM 1141 C C . ALA A 1 147 ? 14.312 -17.156 4.996 1 92.81 147 ALA A C 1
ATOM 1143 O O . ALA A 1 147 ? 15.375 -17.688 4.652 1 92.81 147 ALA A O 1
ATOM 1144 N N . THR A 1 148 ? 13.898 -16.984 6.207 1 88 148 THR A N 1
ATOM 1145 C CA . THR A 1 148 ? 14.68 -17.625 7.254 1 88 148 THR A CA 1
ATOM 1146 C C . THR A 1 148 ? 14.43 -19.141 7.254 1 88 148 THR A C 1
ATOM 1148 O O . THR A 1 148 ? 13.5 -19.625 6.602 1 88 148 THR A O 1
ATOM 1151 N N . ALA A 1 149 ? 15.273 -19.828 7.922 1 84.25 149 ALA A N 1
ATOM 1152 C CA . ALA A 1 149 ? 15.125 -21.281 7.992 1 84.25 149 ALA A CA 1
ATOM 1153 C C . ALA A 1 149 ? 13.734 -21.672 8.484 1 84.25 149 ALA A C 1
ATOM 1155 O O . ALA A 1 149 ? 13.117 -22.609 7.961 1 84.25 149 ALA A O 1
ATOM 1156 N N . ALA A 1 150 ? 13.164 -20.922 9.469 1 82.19 150 ALA A N 1
ATOM 1157 C CA . ALA A 1 150 ? 11.836 -21.188 10.016 1 82.19 150 ALA A CA 1
ATOM 1158 C C . ALA A 1 150 ? 10.75 -20.906 8.984 1 82.19 150 ALA A C 1
ATOM 1160 O O . ALA A 1 150 ? 9.734 -21.609 8.93 1 82.19 150 ALA A O 1
ATOM 1161 N N . GLU A 1 151 ? 11.023 -20.016 8.148 1 83.94 151 GLU A N 1
ATOM 1162 C CA . GLU A 1 151 ? 10.047 -19.578 7.156 1 83.94 151 GLU A CA 1
ATOM 1163 C C . GLU A 1 151 ? 10.07 -20.469 5.922 1 83.94 151 GLU A C 1
ATOM 1165 O O . GLU A 1 151 ? 9.141 -20.453 5.117 1 83.94 151 GLU A O 1
ATOM 1170 N N . GLN A 1 152 ? 11.133 -21.203 5.699 1 80.81 152 GLN A N 1
ATOM 1171 C CA . GLN A 1 152 ? 11.234 -22.109 4.555 1 80.81 152 GLN A CA 1
ATOM 1172 C C . GLN A 1 152 ? 10.461 -23.406 4.812 1 80.81 152 GLN A C 1
ATOM 1174 O O . GLN A 1 152 ? 9.969 -24.031 3.873 1 80.81 152 GLN A O 1
ATOM 1179 N N . THR A 1 153 ? 10.547 -24.031 5.965 1 64.81 153 THR A N 1
ATOM 1180 C CA . THR A 1 153 ? 10.031 -25.344 6.305 1 64.81 153 THR A CA 1
ATOM 1181 C C . THR A 1 153 ? 8.516 -25.312 6.445 1 64.81 153 THR A C 1
ATOM 1183 O O . THR A 1 153 ? 7.836 -26.312 6.184 1 64.81 153 THR A O 1
ATOM 1186 N N . LYS A 1 154 ? 7.973 -24.266 7.055 1 55.38 154 LYS A N 1
ATOM 1187 C CA . LYS A 1 154 ? 6.527 -24.344 7.25 1 55.38 154 LYS A CA 1
ATOM 1188 C C . LYS A 1 154 ? 5.797 -24.484 5.918 1 55.38 154 LYS A C 1
ATOM 1190 O O . LYS A 1 154 ? 4.68 -25 5.867 1 55.38 154 LYS A O 1
ATOM 1195 N N . ALA A 1 155 ? 6.273 -24.062 4.879 1 48.91 155 ALA A N 1
ATOM 1196 C CA . ALA A 1 155 ? 5.582 -24.312 3.617 1 48.91 155 ALA A CA 1
ATOM 1197 C C . ALA A 1 155 ? 5.34 -25.812 3.428 1 48.91 155 ALA A C 1
ATOM 1199 O O . ALA A 1 155 ? 4.301 -26.219 2.895 1 48.91 155 ALA A O 1
ATOM 1200 N N . ALA A 1 156 ? 6.195 -26.719 3.787 1 44.03 156 ALA A N 1
ATOM 1201 C CA . ALA A 1 156 ? 6.094 -28.141 3.498 1 44.03 156 ALA A CA 1
ATOM 1202 C C . ALA A 1 156 ? 5.008 -28.797 4.348 1 44.03 156 ALA A C 1
ATOM 1204 O O . ALA A 1 156 ? 4.391 -29.781 3.924 1 44.03 156 ALA A O 1
ATOM 1205 N N . ASP A 1 157 ? 4.848 -28.359 5.586 1 40.66 157 ASP A N 1
ATOM 1206 C CA . ASP A 1 157 ? 4 -29.188 6.43 1 40.66 157 ASP A CA 1
ATOM 1207 C C . ASP A 1 157 ? 2.539 -28.766 6.34 1 40.66 157 ASP A C 1
ATOM 1209 O O . ASP A 1 157 ? 1.659 -29.422 6.902 1 40.66 157 ASP A O 1
ATOM 1213 N N . GLN A 1 158 ? 2.268 -27.641 5.871 1 35 158 GLN A N 1
ATOM 1214 C CA . GLN A 1 158 ? 0.825 -27.438 5.902 1 35 158 GLN A CA 1
ATOM 1215 C C . GLN A 1 158 ? 0.171 -27.922 4.613 1 35 158 GLN A C 1
ATOM 1217 O O . GLN A 1 158 ? 0.744 -27.781 3.529 1 35 158 GLN A O 1
ATOM 1222 N N . MET B 1 1 ? 45.844 -8.57 52.031 1 36.22 1 MET B N 1
ATOM 1223 C CA . MET B 1 1 ? 45.875 -8.461 50.594 1 36.22 1 MET B CA 1
ATOM 1224 C C . MET B 1 1 ? 44.469 -8.477 50 1 36.22 1 MET B C 1
ATOM 1226 O O . MET B 1 1 ? 43.812 -9.508 50.031 1 36.22 1 MET B O 1
ATOM 1230 N N . THR B 1 2 ? 43.688 -7.367 50.125 1 43.84 2 THR B N 1
ATOM 1231 C CA . THR B 1 2 ? 42.344 -7.117 49.688 1 43.84 2 THR B CA 1
ATOM 1232 C C . THR B 1 2 ? 42.25 -7.148 48.156 1 43.84 2 THR B C 1
ATOM 1234 O O . THR B 1 2 ? 42.969 -6.449 47.469 1 43.84 2 THR B O 1
ATOM 1237 N N . THR B 1 3 ? 41.875 -8.312 47.656 1 39.09 3 THR B N 1
ATOM 1238 C CA . THR B 1 3 ? 41.688 -8.508 46.219 1 39.09 3 THR B CA 1
ATOM 1239 C C . THR B 1 3 ? 40.5 -7.699 45.719 1 39.09 3 THR B C 1
ATOM 1241 O O . THR B 1 3 ? 39.375 -7.898 46.188 1 39.09 3 THR B O 1
ATOM 1244 N N . ALA B 1 4 ? 40.688 -6.449 45.312 1 44.81 4 ALA B N 1
ATOM 1245 C CA . ALA B 1 4 ? 39.688 -5.625 44.625 1 44.81 4 ALA B CA 1
ATOM 1246 C C . ALA B 1 4 ? 39.156 -6.316 43.375 1 44.81 4 ALA B C 1
ATOM 1248 O O . ALA B 1 4 ? 39.938 -6.723 42.5 1 44.81 4 ALA B O 1
ATOM 1249 N N . ILE B 1 5 ? 38.031 -6.945 43.5 1 44.25 5 ILE B N 1
ATOM 1250 C CA . ILE B 1 5 ? 37.344 -7.531 42.344 1 44.25 5 ILE B CA 1
ATOM 1251 C C . ILE B 1 5 ? 36.844 -6.426 41.406 1 44.25 5 ILE B C 1
ATOM 1253 O O . ILE B 1 5 ? 36.062 -5.574 41.812 1 44.25 5 ILE B O 1
ATOM 1257 N N . ALA B 1 6 ? 37.594 -6.105 40.344 1 39.06 6 ALA B N 1
ATOM 1258 C CA . ALA B 1 6 ? 37.156 -5.168 39.312 1 39.06 6 ALA B CA 1
ATOM 1259 C C . ALA B 1 6 ? 35.938 -5.703 38.562 1 39.06 6 ALA B C 1
ATOM 1261 O O . ALA B 1 6 ? 35.969 -6.809 38.031 1 39.06 6 ALA B O 1
ATOM 1262 N N . ILE B 1 7 ? 34.719 -5.266 39 1 39.56 7 ILE B N 1
ATOM 1263 C CA . ILE B 1 7 ? 33.531 -5.586 38.25 1 39.56 7 ILE B CA 1
ATOM 1264 C C . ILE B 1 7 ? 33.562 -4.875 36.906 1 39.56 7 ILE B C 1
ATOM 1266 O O . ILE B 1 7 ? 33.625 -3.645 36.844 1 39.56 7 ILE B O 1
ATOM 1270 N N . ALA B 1 8 ? 33.969 -5.578 35.875 1 37.34 8 ALA B N 1
ATOM 1271 C CA . ALA B 1 8 ? 33.906 -5.039 34.5 1 37.34 8 ALA B CA 1
ATOM 1272 C C . ALA B 1 8 ? 32.438 -4.785 34.125 1 37.34 8 ALA B C 1
ATOM 1274 O O . ALA B 1 8 ? 31.625 -5.703 34.094 1 37.34 8 ALA B O 1
ATOM 1275 N N . ALA B 1 9 ? 31.922 -3.562 34.25 1 35.53 9 ALA B N 1
ATOM 1276 C CA . ALA B 1 9 ? 30.625 -3.193 33.688 1 35.53 9 ALA B CA 1
ATOM 1277 C C . ALA B 1 9 ? 30.594 -3.41 32.188 1 35.53 9 ALA B C 1
ATOM 1279 O O . ALA B 1 9 ? 31.391 -2.812 31.453 1 35.53 9 ALA B O 1
ATOM 1280 N N . ALA B 1 10 ? 30.172 -4.562 31.703 1 36.53 10 ALA B N 1
ATOM 1281 C CA . ALA B 1 10 ? 29.891 -4.715 30.281 1 36.53 10 ALA B CA 1
ATOM 1282 C C . ALA B 1 10 ? 28.938 -3.635 29.781 1 36.53 10 ALA B C 1
ATOM 1284 O O . ALA B 1 10 ? 27.797 -3.557 30.25 1 36.53 10 ALA B O 1
ATOM 1285 N N . LEU B 1 11 ? 29.453 -2.525 29.297 1 36.66 11 LEU B N 1
ATOM 1286 C CA . LEU B 1 11 ? 28.594 -1.574 28.609 1 36.66 11 LEU B CA 1
ATOM 1287 C C . LEU B 1 11 ? 27.812 -2.266 27.5 1 36.66 11 LEU B C 1
ATOM 1289 O O . LEU B 1 11 ? 28.391 -2.852 26.578 1 36.66 11 LEU B O 1
ATOM 1293 N N . LEU B 1 12 ? 26.656 -2.717 27.734 1 35.53 12 LEU B N 1
ATOM 1294 C CA . LEU B 1 12 ? 25.734 -3.119 26.672 1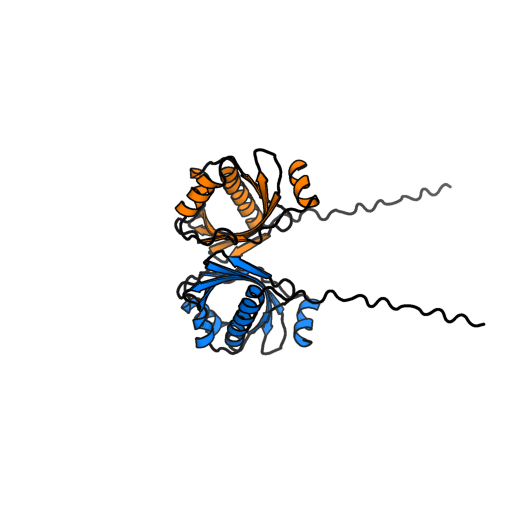 35.53 12 LEU B CA 1
ATOM 1295 C C . LEU B 1 12 ? 25.656 -2.043 25.594 1 35.53 12 LEU B C 1
ATOM 1297 O O . LEU B 1 12 ? 25.25 -0.912 25.875 1 35.53 12 LEU B O 1
ATOM 1301 N N . ALA B 1 13 ? 26.5 -2.123 24.594 1 35.25 13 ALA B N 1
ATOM 1302 C CA . ALA B 1 13 ? 26.344 -1.282 23.406 1 35.25 13 ALA B CA 1
ATOM 1303 C C . ALA B 1 13 ? 24.906 -1.29 22.922 1 35.25 13 ALA B C 1
ATOM 1305 O O . ALA B 1 13 ? 24.328 -2.355 22.703 1 35.25 13 ALA B O 1
ATOM 1306 N N . THR B 1 14 ? 24.109 -0.384 23.266 1 37.62 14 THR B N 1
ATOM 1307 C CA . THR B 1 14 ? 22.859 -0.2 22.531 1 37.62 14 THR B CA 1
ATOM 1308 C C . THR B 1 14 ? 23.109 -0.274 21.016 1 37.62 14 THR B C 1
ATOM 1310 O O . THR B 1 14 ? 24.141 0.197 20.531 1 37.62 14 THR B O 1
ATOM 1313 N N . PRO B 1 15 ? 22.719 -1.317 20.375 1 34.62 15 PRO B N 1
ATOM 1314 C CA . PRO B 1 15 ? 22.922 -1.216 18.922 1 34.62 15 PRO B CA 1
ATOM 1315 C C . PRO B 1 15 ? 22.719 0.204 18.391 1 34.62 15 PRO B C 1
ATOM 1317 O O . PRO B 1 15 ? 21.75 0.865 18.75 1 34.62 15 PRO B O 1
ATOM 1320 N N . ALA B 1 16 ? 23.656 0.981 18.203 1 36.62 16 ALA B N 1
ATOM 1321 C CA . ALA B 1 16 ? 23.578 2.232 17.453 1 36.62 16 ALA B CA 1
ATOM 1322 C C . ALA B 1 16 ? 22.516 2.158 16.375 1 36.62 16 ALA B C 1
ATOM 1324 O O . ALA B 1 16 ? 22.234 1.08 15.844 1 36.62 16 ALA B O 1
ATOM 1325 N N . ASP B 1 17 ? 21.484 2.951 16.344 1 38.09 17 ASP B N 1
ATOM 1326 C CA . ASP B 1 17 ? 20.547 3.098 15.227 1 38.09 17 ASP B CA 1
ATOM 1327 C C . ASP B 1 17 ? 21.25 2.852 13.891 1 38.09 17 ASP B C 1
ATOM 1329 O O . ASP B 1 17 ? 22.219 3.529 13.555 1 38.09 17 ASP B O 1
ATOM 1333 N N . LEU B 1 18 ? 21.609 1.713 13.492 1 43.69 18 LEU B N 1
ATOM 1334 C CA . LEU B 1 18 ? 22.141 1.489 12.156 1 43.69 18 LEU B CA 1
ATOM 1335 C C . LEU B 1 18 ? 21.734 2.621 11.219 1 43.69 18 LEU B C 1
ATOM 1337 O O . LEU B 1 18 ? 20.609 3.115 11.281 1 43.69 18 LEU B O 1
ATOM 1341 N N . PRO B 1 19 ? 22.641 3.432 10.875 1 47.81 19 PRO B N 1
ATOM 1342 C CA . PRO B 1 19 ? 22.359 4.523 9.938 1 47.81 19 PRO B CA 1
ATOM 1343 C C . PRO B 1 19 ? 21.281 4.18 8.922 1 47.81 19 PRO B C 1
ATOM 1345 O O . PRO B 1 19 ? 21.234 3.055 8.422 1 47.81 19 PRO B O 1
ATOM 1348 N N . SER B 1 20 ? 20.109 4.77 9.016 1 66.25 20 SER B N 1
ATOM 1349 C CA . SER B 1 20 ? 19.078 4.578 8.008 1 66.25 20 SER B CA 1
ATOM 1350 C C . SER B 1 20 ? 19.641 4.664 6.602 1 66.25 20 SER B C 1
ATOM 1352 O O . SER B 1 20 ? 20.562 5.449 6.344 1 66.25 20 SER B O 1
ATOM 1354 N N . ASP B 1 21 ? 19.453 3.76 5.691 1 88.06 21 ASP B N 1
ATOM 1355 C CA . ASP B 1 21 ? 19.875 3.795 4.297 1 88.06 21 ASP B CA 1
ATOM 1356 C C . ASP B 1 21 ? 19.5 5.117 3.635 1 88.06 21 ASP B C 1
ATOM 1358 O O . ASP B 1 21 ? 18.516 5.75 4.031 1 88.06 21 ASP B O 1
ATOM 1362 N N . PRO B 1 22 ? 20.359 5.777 2.814 1 95.69 22 PRO B N 1
ATOM 1363 C CA . PRO B 1 22 ? 20.172 7.094 2.195 1 95.69 22 PRO B CA 1
ATOM 1364 C C . PRO B 1 22 ? 18.766 7.297 1.661 1 95.69 22 PRO B C 1
ATOM 1366 O O . PRO B 1 22 ? 18.219 8.398 1.763 1 95.69 22 PRO B O 1
ATOM 1369 N N . LEU B 1 23 ? 18.172 6.328 1.075 1 97.75 23 LEU B N 1
ATOM 1370 C CA . LEU B 1 23 ? 16.812 6.449 0.561 1 97.75 23 LEU B CA 1
ATOM 1371 C C . LEU B 1 23 ? 15.82 6.719 1.692 1 97.75 23 LEU B C 1
ATOM 1373 O O . LEU B 1 23 ? 14.961 7.59 1.574 1 97.75 23 LEU B O 1
ATOM 1377 N N . THR B 1 24 ? 15.969 5.973 2.777 1 97.75 24 THR B N 1
ATOM 1378 C CA . THR B 1 24 ? 15.094 6.16 3.928 1 97.75 24 THR B CA 1
ATOM 1379 C C . THR B 1 24 ? 15.234 7.574 4.492 1 97.75 24 THR B C 1
ATOM 1381 O O . THR B 1 24 ? 14.242 8.219 4.824 1 97.75 24 THR B O 1
ATOM 1384 N N . THR B 1 25 ? 16.422 8.039 4.59 1 97.38 25 THR B N 1
ATOM 1385 C CA . THR B 1 25 ? 16.656 9.391 5.082 1 97.38 25 THR B CA 1
ATOM 1386 C C . THR B 1 25 ? 15.992 10.422 4.176 1 97.38 25 THR B C 1
ATOM 1388 O O . THR B 1 25 ? 15.344 11.352 4.66 1 97.38 25 THR B O 1
ATOM 1391 N N . GLU B 1 26 ? 16.141 10.25 2.902 1 98.12 26 GLU B N 1
ATOM 1392 C CA . GLU B 1 26 ? 15.578 11.188 1.936 1 98.12 26 GLU B CA 1
ATOM 1393 C C . GLU B 1 26 ? 14.055 11.188 1.99 1 98.12 26 GLU B C 1
ATOM 1395 O O . GLU B 1 26 ? 13.43 12.25 2.051 1 98.12 26 GLU B O 1
ATOM 1400 N N . ILE B 1 27 ? 13.461 10.039 2.014 1 98.62 27 ILE B N 1
ATOM 1401 C CA . ILE B 1 27 ? 12.008 9.938 2.004 1 98.62 27 ILE B CA 1
ATOM 1402 C C . ILE B 1 27 ? 11.445 10.422 3.336 1 98.62 27 ILE B C 1
ATOM 1404 O O . ILE B 1 27 ? 10.383 11.055 3.377 1 98.62 27 ILE B O 1
ATOM 1408 N N . ARG B 1 28 ? 12.109 10.141 4.418 1 98.25 28 ARG B N 1
ATOM 1409 C CA . ARG B 1 28 ? 11.68 10.648 5.715 1 98.25 28 ARG B CA 1
ATOM 1410 C C . ARG B 1 28 ? 11.648 12.172 5.727 1 98.25 28 ARG B C 1
ATOM 1412 O O . ARG B 1 28 ? 10.711 12.781 6.254 1 98.25 28 ARG B O 1
ATOM 1419 N N . ALA B 1 29 ? 12.656 12.742 5.18 1 98.38 29 ALA B N 1
ATOM 1420 C CA . ALA B 1 29 ? 12.711 14.203 5.102 1 98.38 29 ALA B CA 1
ATOM 1421 C C . ALA B 1 29 ? 11.586 14.75 4.227 1 98.38 29 ALA B C 1
ATOM 1423 O O . ALA B 1 29 ? 10.984 15.781 4.547 1 98.38 29 ALA B O 1
ATOM 1424 N N . LEU B 1 30 ? 11.32 14.094 3.115 1 98.81 30 LEU B N 1
ATOM 1425 C CA . LEU B 1 30 ? 10.234 14.5 2.23 1 98.81 30 LEU B CA 1
ATOM 1426 C C . LEU B 1 30 ? 8.891 14.375 2.934 1 98.81 30 LEU B C 1
ATOM 1428 O O . LEU B 1 30 ? 8.055 15.281 2.854 1 98.81 30 LEU B O 1
ATOM 1432 N N . ASP B 1 31 ? 8.75 13.273 3.639 1 98.81 31 ASP B N 1
ATOM 1433 C CA . ASP B 1 31 ? 7.539 13.102 4.43 1 98.81 31 ASP B CA 1
ATOM 1434 C C . ASP B 1 31 ? 7.352 14.258 5.41 1 98.81 31 ASP B C 1
ATOM 1436 O O . ASP B 1 31 ? 6.266 14.828 5.508 1 98.81 31 ASP B O 1
ATOM 1440 N N . ALA B 1 32 ? 8.383 14.578 6.098 1 98.69 32 ALA B N 1
ATOM 1441 C CA . ALA B 1 32 ? 8.336 15.664 7.07 1 98.69 32 ALA B CA 1
ATOM 1442 C C . ALA B 1 32 ? 7.914 16.969 6.41 1 98.69 32 ALA B C 1
ATOM 1444 O O . ALA B 1 32 ? 7.125 17.734 6.977 1 98.69 32 ALA B O 1
ATOM 1445 N N . LYS B 1 33 ? 8.383 17.203 5.23 1 98.81 33 LYS B N 1
ATOM 1446 C CA . LYS B 1 33 ? 8.047 18.438 4.523 1 98.81 33 LYS B CA 1
ATOM 1447 C C . LYS B 1 33 ? 6.586 18.438 4.082 1 98.81 33 LYS B C 1
ATOM 1449 O O . LYS B 1 33 ? 5.887 19.438 4.242 1 98.81 33 LYS B O 1
ATOM 1454 N N . VAL B 1 34 ? 6.133 17.359 3.533 1 98.88 34 VAL B N 1
ATOM 1455 C CA . VAL B 1 34 ? 4.75 17.25 3.08 1 98.88 34 VAL B CA 1
ATOM 1456 C C . VAL B 1 34 ? 3.801 17.5 4.246 1 98.88 34 VAL B C 1
ATOM 1458 O O . VAL B 1 34 ? 2.867 18.297 4.133 1 98.88 34 VAL B O 1
ATOM 1461 N N . PHE B 1 35 ? 4.117 16.922 5.363 1 98.75 35 PHE B N 1
ATOM 1462 C CA . PHE B 1 35 ? 3.115 16.953 6.422 1 98.75 35 PHE B CA 1
ATOM 1463 C C . PHE B 1 35 ? 3.324 18.156 7.332 1 98.75 35 PHE B C 1
ATOM 1465 O O . PHE B 1 35 ? 2.436 18.516 8.102 1 98.75 35 PHE B O 1
ATOM 1472 N N . ASP B 1 36 ? 4.516 18.766 7.207 1 98.69 36 ASP B N 1
ATOM 1473 C CA . ASP B 1 36 ? 4.602 20.109 7.766 1 98.69 36 ASP B CA 1
ATOM 1474 C C . ASP B 1 36 ? 3.66 21.078 7.039 1 98.69 36 ASP B C 1
ATOM 1476 O O . ASP B 1 36 ? 2.945 21.859 7.676 1 98.69 36 ASP B O 1
ATOM 1480 N N . ALA B 1 37 ? 3.666 20.984 5.734 1 98.81 37 ALA B N 1
ATOM 1481 C CA . ALA B 1 37 ? 2.758 21.797 4.93 1 98.81 37 ALA B CA 1
ATOM 1482 C C . ALA B 1 37 ? 1.302 21.453 5.23 1 98.81 37 ALA B C 1
ATOM 1484 O O . ALA B 1 37 ? 0.469 22.359 5.383 1 98.81 37 ALA B O 1
ATOM 1485 N N . TYR B 1 38 ? 1.021 20.203 5.355 1 98.69 38 TYR B N 1
ATOM 1486 C CA . TYR B 1 38 ? -0.292 19.688 5.734 1 98.69 38 TYR B CA 1
ATOM 1487 C C . TYR B 1 38 ? -0.747 20.281 7.062 1 98.69 38 TYR B C 1
ATOM 1489 O O . TYR B 1 38 ? -1.844 20.828 7.16 1 98.69 38 TYR B O 1
ATOM 1497 N N . ASN B 1 39 ? 0.073 20.25 8.016 1 98.19 39 ASN B N 1
ATOM 1498 C CA . ASN B 1 39 ? -0.242 20.656 9.383 1 98.19 39 ASN B CA 1
ATOM 1499 C C . ASN B 1 39 ? -0.407 22.156 9.5 1 98.19 39 ASN B C 1
ATOM 1501 O O . ASN B 1 39 ? -1.076 22.656 10.414 1 98.19 39 ASN B O 1
ATOM 1505 N N . HIS B 1 40 ? 0.162 22.938 8.555 1 98.12 40 HIS B N 1
ATOM 1506 C CA . HIS B 1 40 ? 0.117 24.391 8.633 1 98.12 40 HIS B CA 1
ATOM 1507 C C . HIS B 1 40 ? -0.777 24.969 7.539 1 98.12 40 HIS B C 1
ATOM 1509 O O . HIS B 1 40 ? -0.762 26.172 7.293 1 98.12 40 HIS B O 1
ATOM 1515 N N . CYS B 1 41 ? -1.441 24.141 6.812 1 98.38 41 CYS B N 1
ATOM 1516 C CA . CYS B 1 41 ? -2.395 24.516 5.77 1 98.38 41 CYS B CA 1
ATOM 1517 C C . CYS B 1 41 ? -1.708 25.281 4.656 1 98.38 41 CYS B C 1
ATOM 1519 O O . CYS B 1 41 ? -2.295 26.203 4.078 1 98.38 41 CYS B O 1
ATOM 1521 N N . ASP B 1 42 ? -0.451 25.031 4.523 1 98.69 42 ASP B N 1
ATOM 1522 C CA . ASP B 1 42 ? 0.243 25.469 3.322 1 98.69 42 ASP B CA 1
ATOM 1523 C C . ASP B 1 42 ? -0.108 24.594 2.123 1 98.69 42 ASP B C 1
ATOM 1525 O O . ASP B 1 42 ? 0.695 23.766 1.705 1 98.69 42 ASP B O 1
ATOM 1529 N N . LEU B 1 43 ? -1.235 24.891 1.51 1 98.75 43 LEU B N 1
ATOM 1530 C CA . LEU B 1 43 ? -1.824 23.984 0.535 1 98.75 43 LEU B CA 1
ATOM 1531 C C . LEU B 1 43 ? -1.058 24.031 -0.783 1 98.75 43 LEU B C 1
ATOM 1533 O O . LEU B 1 43 ? -1.016 23.031 -1.516 1 98.75 43 LEU B O 1
ATOM 1537 N N . GLU B 1 44 ? -0.459 25.125 -1.08 1 98.56 44 GLU B N 1
ATOM 1538 C CA . GLU B 1 44 ? 0.36 25.203 -2.285 1 98.56 44 GLU B CA 1
ATOM 1539 C C . GLU B 1 44 ? 1.553 24.25 -2.207 1 98.56 44 GLU B C 1
ATOM 1541 O O . GLU B 1 44 ? 1.776 23.453 -3.113 1 98.56 44 GLU B O 1
ATOM 1546 N N . THR B 1 45 ? 2.299 24.344 -1.101 1 98.75 45 THR B N 1
ATOM 1547 C CA . THR B 1 45 ? 3.441 23.453 -0.898 1 98.75 45 THR B CA 1
ATOM 1548 C C . THR B 1 45 ? 2.99 22 -0.841 1 98.75 45 THR B C 1
ATOM 1550 O O . THR B 1 45 ? 3.586 21.141 -1.486 1 98.75 45 THR B O 1
ATOM 1553 N N . PHE B 1 46 ? 1.922 21.734 -0.089 1 98.81 46 PHE B N 1
ATOM 1554 C CA . PHE B 1 46 ? 1.378 20.391 0.032 1 98.81 46 PHE B CA 1
ATOM 1555 C C . PHE B 1 46 ? 1.027 19.828 -1.339 1 98.81 46 PHE B C 1
ATOM 1557 O O . PHE B 1 46 ? 1.472 18.734 -1.695 1 98.81 46 PHE B O 1
ATOM 1564 N N . SER B 1 47 ? 0.351 20.609 -2.104 1 98.81 47 SER B N 1
ATOM 1565 C CA . SER B 1 47 ? -0.123 20.188 -3.418 1 98.81 47 SER B CA 1
ATOM 1566 C C . SER B 1 47 ? 1.04 19.844 -4.344 1 98.81 47 SER B C 1
ATOM 1568 O O . SER B 1 47 ? 0.952 18.906 -5.141 1 98.81 47 SER B O 1
ATOM 1570 N N . ALA B 1 48 ? 2.119 20.5 -4.246 1 98.44 48 ALA B N 1
ATOM 1571 C CA . ALA B 1 48 ? 3.238 20.406 -5.18 1 98.44 48 ALA B CA 1
ATOM 1572 C C . ALA B 1 48 ? 3.943 19.047 -5.047 1 98.44 48 ALA B C 1
ATOM 1574 O O . ALA B 1 48 ? 4.711 18.656 -5.926 1 98.44 48 ALA B O 1
ATOM 1575 N N . TYR B 1 49 ? 3.682 18.328 -4.004 1 98.75 49 TYR B N 1
ATOM 1576 C CA . TYR B 1 49 ? 4.352 17.047 -3.789 1 98.75 49 TYR B CA 1
ATOM 1577 C C . TYR B 1 49 ? 3.582 15.906 -4.445 1 98.75 49 TYR B C 1
ATOM 1579 O O . TYR B 1 49 ? 4.07 14.773 -4.516 1 98.75 49 TYR B O 1
ATOM 1587 N N . PHE B 1 50 ? 2.426 16.234 -4.973 1 98.81 50 PHE B N 1
ATOM 1588 C CA . PHE B 1 50 ? 1.596 15.164 -5.508 1 98.81 50 PHE B CA 1
ATOM 1589 C C . PHE B 1 50 ? 1.573 15.203 -7.031 1 98.81 50 PHE B C 1
ATOM 1591 O O . PHE B 1 50 ? 1.522 16.281 -7.629 1 98.81 50 PHE B O 1
ATOM 1598 N N . ASP B 1 51 ? 1.617 14.016 -7.582 1 98.62 51 ASP B N 1
ATOM 1599 C CA . ASP B 1 51 ? 1.258 13.875 -8.992 1 98.62 51 ASP B CA 1
ATOM 1600 C C . ASP B 1 51 ? -0.156 14.398 -9.25 1 98.62 51 ASP B C 1
ATOM 1602 O O . ASP B 1 51 ? -1.07 14.133 -8.469 1 98.62 51 ASP B O 1
ATOM 1606 N N . PRO B 1 52 ? -0.403 15.117 -10.367 1 98.38 52 PRO B N 1
ATOM 1607 C CA . PRO B 1 52 ? -1.749 15.625 -10.648 1 98.38 52 PRO B CA 1
ATOM 1608 C C . PRO B 1 52 ? -2.801 14.516 -10.688 1 98.38 52 PRO B C 1
ATOM 1610 O O . PRO B 1 52 ? -3.98 14.773 -10.438 1 98.38 52 PRO B O 1
ATOM 1613 N N . LYS B 1 53 ? -2.395 13.258 -10.992 1 98 53 LYS B N 1
ATOM 1614 C CA . LYS B 1 53 ? -3.326 12.141 -11.078 1 98 53 LYS B CA 1
ATOM 1615 C C . LYS B 1 53 ? -3.096 11.148 -9.938 1 98 53 LYS B C 1
ATOM 1617 O O . LYS B 1 53 ? -3.26 9.938 -10.117 1 98 53 LYS B O 1
ATOM 1622 N N . VAL B 1 54 ? -2.678 11.664 -8.828 1 98.81 54 VAL B N 1
ATOM 1623 C CA . VAL B 1 54 ? -2.406 10.82 -7.672 1 98.81 54 VAL B CA 1
ATOM 1624 C C . VAL B 1 54 ? -3.635 9.977 -7.348 1 98.81 54 VAL B C 1
ATOM 1626 O O . VAL B 1 54 ? -4.766 10.469 -7.395 1 98.81 54 VAL B O 1
ATOM 1629 N N . ALA B 1 55 ? -3.42 8.664 -7.137 1 98.88 55 ALA B N 1
ATOM 1630 C CA . ALA B 1 55 ? -4.438 7.785 -6.566 1 98.88 55 ALA B CA 1
ATOM 1631 C C . ALA B 1 55 ? -4.422 7.848 -5.043 1 98.88 55 ALA B C 1
ATOM 1633 O O . ALA B 1 55 ? -3.385 7.617 -4.414 1 98.88 55 ALA B O 1
ATOM 1634 N N . PHE B 1 56 ? -5.547 8.242 -4.496 1 98.88 56 PHE B N 1
ATOM 1635 C CA . PHE B 1 56 ? -5.695 8.32 -3.049 1 98.88 56 PHE B CA 1
ATOM 1636 C C . PHE B 1 56 ? -6.805 7.395 -2.566 1 98.88 56 PHE B C 1
ATOM 1638 O O . PHE B 1 56 ? -7.973 7.574 -2.924 1 98.88 56 PHE B O 1
ATOM 1645 N N . TYR B 1 57 ? -6.414 6.379 -1.775 1 98.88 57 TYR B N 1
ATOM 1646 C CA . TYR B 1 57 ? -7.352 5.406 -1.222 1 98.88 57 TYR B CA 1
ATOM 1647 C C . TYR B 1 57 ? -7.488 5.582 0.286 1 98.88 57 TYR B C 1
ATOM 1649 O O . TYR B 1 57 ? -6.496 5.559 1.015 1 98.88 57 TYR B O 1
ATOM 1657 N N . HIS B 1 58 ? -8.656 5.742 0.728 1 98.69 58 HIS B N 1
ATOM 1658 C CA . HIS B 1 58 ? -8.969 5.934 2.139 1 98.69 58 HIS B CA 1
ATOM 1659 C C . HIS B 1 58 ? -10.078 4.984 2.592 1 98.69 58 HIS B C 1
ATOM 1661 O O . HIS B 1 58 ? -11.117 4.883 1.944 1 98.69 58 HIS B O 1
ATOM 1667 N N . ASP B 1 59 ? -9.867 4.293 3.711 1 98.38 59 ASP B N 1
ATOM 1668 C CA . ASP B 1 59 ? -10.844 3.295 4.152 1 98.38 59 ASP B CA 1
ATOM 1669 C C . ASP B 1 59 ? -12.188 3.941 4.48 1 98.38 59 ASP B C 1
ATOM 1671 O O . ASP B 1 59 ? -13.242 3.393 4.156 1 98.38 59 ASP B O 1
ATOM 1675 N N 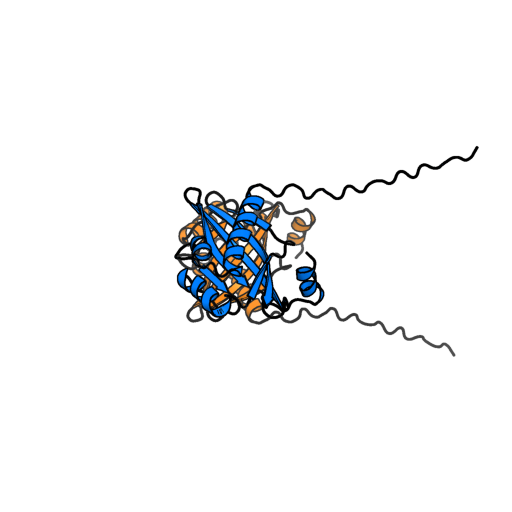. THR B 1 60 ? -12.188 5.188 5 1 96.88 60 THR B N 1
ATOM 1676 C CA . THR B 1 60 ? -13.43 5.805 5.445 1 96.88 60 THR B CA 1
ATOM 1677 C C . THR B 1 60 ? -13.891 6.875 4.461 1 96.88 60 THR B C 1
ATOM 1679 O O . THR B 1 60 ? -15.039 7.324 4.516 1 96.88 60 THR B O 1
ATOM 1682 N N . GLY B 1 61 ? -13.016 7.285 3.541 1 97.06 61 GLY B N 1
ATOM 1683 C CA . GLY B 1 61 ? -13.359 8.391 2.666 1 97.06 61 GLY B CA 1
ATOM 1684 C C . GLY B 1 61 ? -13.492 7.988 1.212 1 97.06 61 GLY B C 1
ATOM 1685 O O . GLY B 1 61 ? -13.945 8.781 0.38 1 97.06 61 GLY B O 1
ATOM 1686 N N . GLY B 1 62 ? -13.055 6.777 0.876 1 98.19 62 GLY B N 1
ATOM 1687 C CA . GLY B 1 62 ? -13.156 6.316 -0.5 1 98.19 62 GLY B CA 1
ATOM 1688 C C . GLY B 1 62 ? -11.898 6.555 -1.307 1 98.19 62 GLY B C 1
ATOM 1689 O O . GLY B 1 62 ? -10.789 6.523 -0.762 1 98.19 62 GLY B O 1
ATOM 1690 N N . ALA B 1 63 ? -12.109 6.633 -2.615 1 98.69 63 ALA B N 1
ATOM 1691 C CA . ALA B 1 63 ? -10.961 6.781 -3.51 1 98.69 63 ALA B CA 1
ATOM 1692 C C . ALA B 1 63 ? -11.133 7.992 -4.422 1 98.69 63 ALA B C 1
ATOM 1694 O O . ALA B 1 63 ? -12.242 8.273 -4.891 1 98.69 63 ALA B O 1
ATOM 1695 N N . THR B 1 64 ? -10.023 8.727 -4.609 1 98.5 64 THR B N 1
ATOM 1696 C CA . THR B 1 64 ? -9.969 9.789 -5.609 1 98.5 64 THR B CA 1
ATOM 1697 C C . THR B 1 64 ? -8.711 9.648 -6.469 1 98.5 64 THR B C 1
ATOM 1699 O O . THR B 1 64 ? -7.734 9.023 -6.055 1 98.5 64 THR B O 1
ATOM 1702 N N . PHE B 1 65 ? -8.773 10.219 -7.621 1 98.5 65 PHE B N 1
ATOM 1703 C CA . PHE B 1 65 ? -7.691 10.047 -8.586 1 98.5 65 PHE B CA 1
ATOM 1704 C C . PHE B 1 65 ? -7.266 11.391 -9.164 1 98.5 65 PHE B C 1
ATOM 1706 O O . PHE B 1 65 ? -6.91 11.477 -10.344 1 98.5 65 PHE B O 1
ATOM 1713 N N . ASP B 1 66 ? -7.379 12.367 -8.258 1 97.94 66 ASP B N 1
ATOM 1714 C CA . ASP B 1 66 ? -7.09 13.742 -8.641 1 97.94 66 ASP B CA 1
ATOM 1715 C C . ASP B 1 66 ? -6.488 14.523 -7.469 1 97.94 66 ASP B C 1
ATOM 1717 O O . ASP B 1 66 ? -7.066 14.562 -6.383 1 97.94 66 ASP B O 1
ATOM 1721 N N . ARG B 1 67 ? -5.344 15.18 -7.777 1 98.69 67 ARG B N 1
ATOM 1722 C CA . ARG B 1 67 ? -4.641 15.945 -6.754 1 98.69 67 ARG B CA 1
ATOM 1723 C C . ARG B 1 67 ? -5.551 17 -6.145 1 98.69 67 ARG B C 1
ATOM 1725 O O . ARG B 1 67 ? -5.531 17.234 -4.93 1 98.69 67 ARG B O 1
ATOM 1732 N N . ASP B 1 68 ? -6.312 17.672 -6.977 1 98.62 68 ASP B N 1
ATOM 1733 C CA . ASP B 1 68 ? -7.16 18.75 -6.484 1 98.62 68 ASP B CA 1
ATOM 1734 C C . ASP B 1 68 ? -8.172 18.234 -5.465 1 98.62 68 ASP B C 1
ATOM 1736 O O . ASP B 1 68 ? -8.492 18.922 -4.492 1 98.62 68 ASP B O 1
ATOM 1740 N N . ALA B 1 69 ? -8.68 17.078 -5.742 1 98.5 69 ALA B N 1
ATOM 1741 C CA . ALA B 1 69 ? -9.625 16.484 -4.797 1 98.5 69 ALA B CA 1
ATOM 1742 C C . ALA B 1 69 ? -8.961 16.234 -3.445 1 98.5 69 ALA B C 1
ATOM 1744 O O . ALA B 1 69 ? -9.562 16.469 -2.396 1 98.5 69 ALA B O 1
ATOM 1745 N N . VAL B 1 70 ? -7.734 15.695 -3.465 1 98.56 70 VAL B N 1
ATOM 1746 C CA . VAL B 1 70 ? -6.988 15.461 -2.232 1 98.56 70 VAL B CA 1
ATOM 1747 C C . VAL B 1 70 ? -6.789 16.781 -1.484 1 98.56 70 VAL B C 1
ATOM 1749 O O . VAL B 1 70 ? -7.09 16.875 -0.292 1 98.56 70 VAL B O 1
ATOM 1752 N N . VAL B 1 71 ? -6.305 17.766 -2.172 1 98.75 71 VAL B N 1
ATOM 1753 C CA . VAL B 1 71 ? -5.992 19.062 -1.577 1 98.75 71 VAL B CA 1
ATOM 1754 C C . VAL B 1 71 ? -7.266 19.703 -1.042 1 98.75 71 VAL B C 1
ATOM 1756 O O . VAL B 1 71 ? -7.273 20.266 0.052 1 98.75 71 VAL B O 1
ATOM 1759 N N . ASP B 1 72 ? -8.352 19.594 -1.776 1 98.44 72 ASP B N 1
ATOM 1760 C CA . ASP B 1 72 ? -9.633 20.125 -1.325 1 98.44 72 ASP B CA 1
ATOM 1761 C C . ASP B 1 72 ? -10.094 19.438 -0.046 1 98.44 72 ASP B C 1
ATOM 1763 O O . ASP B 1 72 ? -10.648 20.078 0.848 1 98.44 72 ASP B O 1
ATOM 1767 N N . GLY B 1 73 ? -9.891 18.172 -0.024 1 97.62 73 GLY B N 1
ATOM 1768 C CA . GLY B 1 73 ? -10.203 17.453 1.205 1 97.62 73 GLY B CA 1
ATOM 1769 C C . GLY B 1 73 ? -9.438 17.984 2.408 1 97.62 73 GLY B C 1
ATOM 1770 O O . GLY B 1 73 ? -10.023 18.188 3.475 1 97.62 73 GLY B O 1
ATOM 1771 N N . VAL B 1 74 ? -8.188 18.156 2.252 1 97.75 74 VAL B N 1
ATOM 1772 C CA . VAL B 1 74 ? -7.363 18.688 3.334 1 97.75 74 VAL B CA 1
ATOM 1773 C C . VAL B 1 74 ? -7.848 20.094 3.717 1 97.75 74 VAL B C 1
ATOM 1775 O O . VAL B 1 74 ? -8 20.391 4.902 1 97.75 74 VAL B O 1
ATOM 1778 N N . ARG B 1 75 ? -8.117 20.891 2.705 1 98.12 75 ARG B N 1
ATOM 1779 C CA . ARG B 1 75 ? -8.625 22.25 2.945 1 98.12 75 ARG B CA 1
ATOM 1780 C C . ARG B 1 75 ? -9.898 22.203 3.787 1 98.12 75 ARG B C 1
ATOM 1782 O O . ARG B 1 75 ? -10.016 22.938 4.777 1 98.12 75 ARG B O 1
ATOM 1789 N N . LYS B 1 76 ? -10.773 21.359 3.482 1 97.38 76 LYS B N 1
ATOM 1790 C CA . LYS B 1 76 ? -12.117 21.359 4.051 1 97.38 76 LYS B CA 1
ATOM 1791 C C . LYS B 1 76 ? -12.141 20.672 5.41 1 97.38 76 LYS B C 1
ATOM 1793 O O . LYS B 1 76 ? -12.797 21.141 6.34 1 97.38 76 LYS B O 1
ATOM 1798 N N . TYR B 1 77 ? -11.328 19.609 5.523 1 95.44 77 TYR B N 1
ATOM 1799 C CA . TYR B 1 77 ? -11.594 18.719 6.652 1 95.44 77 TYR B CA 1
ATOM 1800 C C . TYR B 1 77 ? -10.422 18.719 7.629 1 95.44 77 TYR B C 1
ATOM 1802 O O . TYR B 1 77 ? -10.562 18.297 8.773 1 95.44 77 TYR B O 1
ATOM 1810 N N . ILE B 1 78 ? -9.289 19.203 7.191 1 95.94 78 ILE B N 1
ATOM 1811 C CA . ILE B 1 78 ? -8.086 19.031 8 1 95.94 78 ILE B CA 1
ATOM 1812 C C . ILE B 1 78 ? -7.59 20.391 8.484 1 95.94 78 ILE B C 1
ATOM 1814 O O . ILE B 1 78 ? -7.215 20.547 9.648 1 95.94 78 ILE B O 1
ATOM 1818 N N . CYS B 1 79 ? -7.582 21.406 7.613 1 97.75 79 CYS B N 1
ATOM 1819 C CA . CYS B 1 79 ? -6.941 22.688 7.887 1 97.75 79 CYS B CA 1
ATOM 1820 C C . CYS B 1 79 ? -7.484 23.312 9.172 1 97.75 79 CYS B C 1
ATOM 1822 O O . CYS B 1 79 ? -8.695 23.5 9.312 1 97.75 79 CYS B O 1
ATOM 1824 N N . CYS B 1 80 ? -6.512 23.453 10.102 1 96.38 80 CYS B N 1
ATOM 1825 C CA . CYS B 1 80 ? -6.73 24.172 11.359 1 96.38 80 CYS B CA 1
ATOM 1826 C C . CYS B 1 80 ? -7.578 23.328 12.312 1 96.38 80 CYS B C 1
ATOM 1828 O O . CYS B 1 80 ? -8.164 23.859 13.258 1 96.38 80 CYS B O 1
ATOM 1830 N N . LYS B 1 81 ? -7.691 22.125 12.078 1 97.25 81 LYS B N 1
ATOM 1831 C CA . LYS B 1 81 ? -8.5 21.266 12.93 1 97.25 81 LYS B CA 1
ATOM 1832 C C . LYS B 1 81 ? -7.684 20.078 13.43 1 97.25 81 LYS B C 1
ATOM 1834 O O . LYS B 1 81 ? -7.809 19.672 14.586 1 97.25 81 LYS B O 1
ATOM 1839 N N . VAL B 1 82 ? -6.855 19.5 12.539 1 97 82 VAL B N 1
ATOM 1840 C CA . VAL B 1 82 ? -6.188 18.234 12.828 1 97 82 VAL B CA 1
ATOM 1841 C C . VAL B 1 82 ? -4.703 18.344 12.484 1 97 82 VAL B C 1
ATOM 1843 O O . VAL B 1 82 ? -4.336 18.953 11.484 1 97 82 VAL B O 1
ATOM 1846 N N . LYS B 1 83 ? -3.867 17.766 13.289 1 97.5 83 LYS B N 1
ATOM 1847 C CA . LYS B 1 83 ? -2.436 17.625 13.031 1 97.5 83 LYS B CA 1
ATOM 1848 C C . LYS B 1 83 ? -2.059 16.156 12.852 1 97.5 83 LYS B C 1
ATOM 1850 O O . LYS B 1 83 ? -2.461 15.305 13.648 1 97.5 83 LYS B O 1
ATOM 1855 N N . ARG B 1 84 ? -1.332 15.922 11.805 1 98.06 84 ARG B N 1
ATOM 1856 C CA . ARG B 1 84 ? -0.761 14.602 11.578 1 98.06 84 ARG B CA 1
ATOM 1857 C C . ARG B 1 84 ? 0.62 14.484 12.219 1 98.06 84 ARG B C 1
ATOM 1859 O O . ARG B 1 84 ? 1.447 15.391 12.086 1 98.06 84 ARG B O 1
ATOM 1866 N N . GLU B 1 85 ? 0.872 13.344 12.906 1 97.19 85 GLU B N 1
ATOM 1867 C CA . GLU B 1 85 ? 2.188 13.008 13.445 1 97.19 85 GLU B CA 1
ATOM 1868 C C . GLU B 1 85 ? 2.625 11.617 13.016 1 97.19 85 GLU B C 1
ATOM 1870 O O . GLU B 1 85 ? 1.873 10.648 13.164 1 97.19 85 GLU B O 1
ATOM 1875 N N . LEU B 1 86 ? 3.855 11.586 12.555 1 97.38 86 LEU B N 1
ATOM 1876 C CA . LEU B 1 86 ? 4.426 10.297 12.18 1 97.38 86 LEU B CA 1
ATOM 1877 C C . LEU B 1 86 ? 4.762 9.477 13.422 1 97.38 86 LEU B C 1
ATOM 1879 O O . LEU B 1 86 ? 5.387 9.984 14.359 1 97.38 86 LEU B O 1
ATOM 1883 N N . ILE B 1 87 ? 4.285 8.25 13.461 1 95.31 87 ILE B N 1
ATOM 1884 C CA . ILE B 1 87 ? 4.793 7.293 14.438 1 95.31 87 ILE B CA 1
ATOM 1885 C C . ILE B 1 87 ? 6.07 6.641 13.906 1 95.31 87 ILE B C 1
ATOM 1887 O O . ILE B 1 87 ? 6.035 5.91 12.914 1 95.31 87 ILE B O 1
ATOM 1891 N N . THR B 1 88 ? 7.121 6.855 14.539 1 92.5 88 THR B N 1
ATOM 1892 C CA . THR B 1 88 ? 8.43 6.512 14 1 92.5 88 THR B CA 1
ATOM 1893 C C . THR B 1 88 ? 8.633 5 13.992 1 92.5 88 THR B C 1
ATOM 1895 O O . THR B 1 88 ? 9.344 4.465 13.141 1 92.5 88 THR B O 1
ATOM 1898 N N . GLU B 1 89 ? 8.008 4.414 14.961 1 91.06 89 GLU B N 1
ATOM 1899 C CA . GLU B 1 89 ? 8.109 2.959 15.008 1 91.06 89 GLU B CA 1
ATOM 1900 C C . GLU B 1 89 ? 7.395 2.314 13.828 1 91.06 89 GLU B C 1
ATOM 1902 O O . GLU B 1 89 ? 6.25 2.654 13.523 1 91.06 89 GLU B O 1
ATOM 1907 N N . GLY B 1 90 ? 8.07 1.5 13.156 1 92.69 90 GLY B N 1
ATOM 1908 C CA . GLY B 1 90 ? 7.438 0.787 12.055 1 92.69 90 GLY B CA 1
ATOM 1909 C C . GLY B 1 90 ? 7.52 1.53 10.734 1 92.69 90 GLY B C 1
ATOM 1910 O O . GLY B 1 90 ? 6.898 1.128 9.75 1 92.69 90 GLY B O 1
ATOM 1911 N N . PHE B 1 91 ? 8.164 2.686 10.859 1 97.12 91 PHE B N 1
ATOM 1912 C CA . PHE B 1 91 ? 8.391 3.418 9.617 1 97.12 91 PHE B CA 1
ATOM 1913 C C . PHE B 1 91 ? 9.422 2.707 8.75 1 97.12 91 PHE B C 1
ATOM 1915 O O . PHE B 1 91 ? 10.547 2.455 9.195 1 97.12 91 PHE B O 1
ATOM 1922 N N . HIS B 1 92 ? 9.039 2.35 7.465 1 97.75 92 HIS B N 1
ATOM 1923 C CA . HIS B 1 92 ? 9.945 1.673 6.543 1 97.75 92 HIS B CA 1
ATOM 1924 C C . HIS B 1 92 ? 9.859 2.271 5.145 1 97.75 92 HIS B C 1
ATOM 1926 O O . HIS B 1 92 ? 8.789 2.73 4.727 1 97.75 92 HIS B O 1
ATOM 1932 N N . VAL B 1 93 ? 11.016 2.287 4.508 1 98.62 93 VAL B N 1
ATOM 1933 C CA . VAL B 1 93 ? 11.086 2.711 3.111 1 98.62 93 VAL B CA 1
ATOM 1934 C C . VAL B 1 93 ? 11.742 1.613 2.273 1 98.62 93 VAL B C 1
ATOM 1936 O O . VAL B 1 93 ? 12.734 1.009 2.693 1 98.62 93 VAL B O 1
ATOM 1939 N N . TYR B 1 94 ? 11.18 1.345 1.121 1 98.56 94 TYR B N 1
ATOM 1940 C CA . TYR B 1 94 ? 11.703 0.376 0.164 1 98.56 94 TYR B CA 1
ATOM 1941 C C . TYR B 1 94 ? 11.898 1.014 -1.207 1 98.56 94 TYR B C 1
ATOM 1943 O O . TYR B 1 94 ? 11.109 1.862 -1.622 1 98.56 94 TYR B O 1
ATOM 1951 N N . PRO B 1 95 ? 12.867 0.583 -1.896 1 98.56 95 PRO B N 1
ATOM 1952 C CA . PRO B 1 95 ? 13.039 1.097 -3.256 1 98.56 95 PRO B CA 1
ATOM 1953 C C . PRO B 1 95 ? 12.039 0.496 -4.242 1 98.56 95 PRO B C 1
ATOM 1955 O O . PRO B 1 95 ? 11.477 -0.569 -3.984 1 98.56 95 PRO B O 1
ATOM 1958 N N . ILE B 1 96 ? 11.75 1.185 -5.219 1 98.75 96 ILE B N 1
ATOM 1959 C CA . ILE B 1 96 ? 11.219 0.662 -6.473 1 98.75 96 ILE B CA 1
ATOM 1960 C C . ILE B 1 96 ? 12.242 0.849 -7.59 1 98.75 96 ILE B C 1
ATOM 1962 O O . ILE B 1 96 ? 12.594 1.979 -7.934 1 98.75 96 ILE B O 1
ATOM 1966 N N . LYS B 1 97 ? 12.656 -0.272 -8.078 1 98.31 97 LYS B N 1
ATOM 1967 C CA . LYS B 1 97 ? 13.734 -0.22 -9.055 1 98.31 97 LYS B CA 1
ATOM 1968 C C . LYS B 1 97 ? 13.391 0.738 -10.195 1 98.31 97 LYS B C 1
ATOM 1970 O O . LYS B 1 97 ? 12.32 0.644 -10.797 1 98.31 97 LYS B O 1
ATOM 1975 N N . ASP B 1 98 ? 14.336 1.729 -10.414 1 97.75 98 ASP B N 1
ATOM 1976 C CA . ASP B 1 98 ? 14.305 2.672 -11.531 1 97.75 98 ASP B CA 1
ATOM 1977 C C . ASP B 1 98 ? 13.023 3.496 -11.523 1 97.75 98 ASP B C 1
ATOM 1979 O O . ASP B 1 98 ? 12.555 3.938 -12.57 1 97.75 98 ASP B O 1
ATOM 1983 N N . TYR B 1 99 ? 12.445 3.668 -10.43 1 98.56 99 TYR B N 1
ATOM 1984 C CA . TYR B 1 99 ? 11.18 4.387 -10.375 1 98.56 99 TYR B CA 1
ATOM 1985 C C . TYR B 1 99 ? 11.141 5.332 -9.18 1 98.56 99 TYR B C 1
ATOM 1987 O O . TYR B 1 99 ? 10.828 6.516 -9.32 1 98.56 99 TYR B O 1
ATOM 1995 N N . GLY B 1 100 ? 11.391 4.73 -7.945 1 98.81 100 GLY B N 1
ATOM 1996 C CA . GLY B 1 100 ? 11.266 5.539 -6.742 1 98.81 100 GLY B CA 1
ATOM 1997 C C . GLY B 1 100 ? 11.273 4.715 -5.469 1 98.81 100 GLY B C 1
ATOM 1998 O O . GLY B 1 100 ? 12.172 3.906 -5.25 1 98.81 100 GLY B O 1
ATOM 1999 N N . ALA B 1 101 ? 10.148 4.98 -4.625 1 98.88 101 ALA B N 1
ATOM 2000 C CA . ALA B 1 101 ? 10.172 4.355 -3.305 1 98.88 101 ALA B CA 1
ATOM 2001 C C . ALA B 1 101 ? 8.758 4.094 -2.791 1 98.88 101 ALA B C 1
ATOM 2003 O O . ALA B 1 101 ? 7.809 4.75 -3.217 1 98.88 101 ALA B O 1
ATOM 2004 N N . ILE B 1 102 ? 8.656 3.1 -1.946 1 98.94 102 ILE B N 1
ATOM 2005 C CA . ILE B 1 102 ? 7.48 2.85 -1.121 1 98.94 102 ILE B CA 1
ATOM 2006 C C . ILE B 1 102 ? 7.762 3.262 0.322 1 98.94 102 ILE B C 1
ATOM 2008 O O . ILE B 1 102 ? 8.781 2.873 0.896 1 98.94 102 ILE B O 1
ATOM 2012 N N . GLU B 1 103 ? 6.922 4.086 0.844 1 98.81 103 GLU B N 1
ATOM 2013 C CA . GLU B 1 103 ? 6.949 4.492 2.246 1 98.81 103 GLU B CA 1
ATOM 2014 C C . GLU B 1 103 ? 5.777 3.895 3.018 1 98.81 103 GLU B C 1
ATOM 2016 O O . GLU B 1 103 ? 4.621 4.043 2.613 1 98.81 103 GLU B O 1
ATOM 2021 N N . GLU B 1 104 ? 6.039 3.197 4.086 1 98.75 104 GLU B N 1
ATOM 2022 C CA . GLU B 1 104 ? 4.957 2.643 4.895 1 98.75 104 GLU B CA 1
ATOM 2023 C C . GLU B 1 104 ? 5.145 2.973 6.371 1 98.75 104 GLU B C 1
ATOM 2025 O O . GLU B 1 104 ? 6.277 3.135 6.84 1 98.75 104 GLU B O 1
ATOM 2030 N N . GLY B 1 105 ? 4.016 3.078 7.062 1 98.06 105 GLY B N 1
ATOM 2031 C CA . GLY B 1 105 ? 4.043 3.336 8.492 1 98.06 105 GLY B CA 1
ATOM 2032 C C . GLY B 1 105 ? 2.67 3.621 9.07 1 98.06 105 GLY B C 1
ATOM 2033 O O . GLY B 1 105 ? 1.651 3.244 8.492 1 98.06 105 GLY B O 1
ATOM 2034 N N . GLU B 1 106 ? 2.729 4.125 10.281 1 97.94 106 GLU B N 1
ATOM 2035 C CA . GLU B 1 106 ? 1.528 4.602 10.961 1 97.94 106 GLU B CA 1
ATOM 2036 C C . GLU B 1 106 ? 1.665 6.07 11.352 1 97.94 106 GLU B C 1
ATOM 2038 O O . GLU B 1 106 ? 2.777 6.566 11.555 1 97.94 106 GLU B O 1
ATOM 2043 N N . HIS B 1 107 ? 0.574 6.715 11.375 1 97.75 107 HIS B N 1
ATOM 2044 C CA . HIS B 1 107 ? 0.548 8.094 11.852 1 97.75 107 HIS B CA 1
ATOM 2045 C C . HIS B 1 107 ? -0.678 8.352 12.727 1 97.75 107 HIS B C 1
ATOM 2047 O O . HIS B 1 107 ? -1.654 7.602 12.664 1 97.75 107 HIS B O 1
ATOM 2053 N N . ARG B 1 108 ? -0.54 9.25 13.57 1 96.81 108 ARG B N 1
ATOM 2054 C CA . ARG B 1 108 ? -1.633 9.641 14.453 1 96.81 108 ARG B CA 1
ATOM 2055 C C . ARG B 1 108 ? -2.168 11.023 14.086 1 96.81 108 ARG B C 1
ATOM 2057 O O . ARG B 1 108 ? -1.442 11.852 13.531 1 96.81 108 ARG B O 1
ATOM 2064 N N . PHE B 1 109 ? -3.369 11.234 14.391 1 97.25 109 PHE B N 1
ATOM 2065 C CA . PHE B 1 109 ? -4.074 12.477 14.102 1 97.25 109 PHE B CA 1
ATOM 2066 C C . PHE B 1 109 ? -4.574 13.125 15.391 1 97.25 109 PHE B C 1
ATOM 2068 O O . PHE B 1 109 ? -5.324 12.516 16.156 1 97.25 109 PHE B O 1
ATOM 2075 N N . CYS B 1 110 ? -4.145 14.367 15.602 1 96.62 110 CYS B N 1
ATOM 2076 C CA . CYS B 1 110 ? -4.418 15.094 16.844 1 96.62 110 CYS B CA 1
ATOM 2077 C C . CYS B 1 110 ? -5.328 16.281 16.578 1 96.62 110 CYS B C 1
ATOM 2079 O O . CYS B 1 110 ? -5.09 17.062 15.648 1 96.62 110 CYS B O 1
ATOM 2081 N N . GLU B 1 111 ? -6.293 16.375 17.422 1 95.81 111 GLU B N 1
ATOM 2082 C CA . GLU B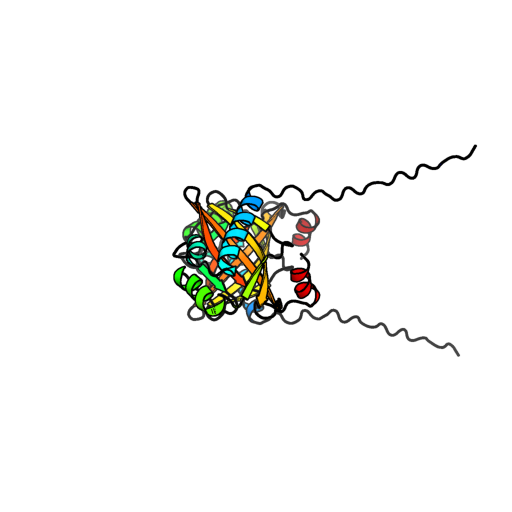 1 111 ? -7.133 17.562 17.344 1 95.81 111 GLU B CA 1
ATOM 2083 C C . GLU B 1 111 ? -6.375 18.797 17.828 1 95.81 111 GLU B C 1
ATOM 2085 O O . GLU B 1 111 ? -5.867 18.828 18.953 1 95.81 111 GLU B O 1
ATOM 2090 N N . MET B 1 112 ? -6.391 19.812 17 1 95.19 112 MET B N 1
ATOM 2091 C CA . MET B 1 112 ? -5.613 20.984 17.344 1 95.19 112 MET B CA 1
ATOM 2092 C C . MET B 1 112 ? -6.238 21.734 18.516 1 95.19 112 MET B C 1
ATOM 2094 O O . MET B 1 112 ? -5.527 22.281 19.359 1 95.19 112 MET B O 1
ATOM 2098 N N . ALA B 1 113 ? -7.527 21.703 18.625 1 94.5 113 ALA B N 1
ATOM 2099 C CA . ALA B 1 113 ? -8.242 22.438 19.672 1 94.5 113 ALA B CA 1
ATOM 2100 C C . ALA B 1 113 ? -7.941 21.859 21.047 1 94.5 113 ALA B C 1
ATOM 2102 O O . ALA B 1 113 ? -7.82 22.594 22.031 1 94.5 113 ALA B O 1
ATOM 2103 N N . THR B 1 114 ? -7.723 20.562 21.141 1 93.44 114 THR B N 1
ATOM 2104 C CA . THR B 1 114 ? -7.617 19.938 22.453 1 93.44 114 THR B CA 1
ATOM 2105 C C . THR B 1 114 ? -6.223 19.344 22.656 1 93.44 114 THR B C 1
ATOM 2107 O O . THR B 1 114 ? -5.812 19.078 23.797 1 93.44 114 THR B O 1
ATOM 2110 N N . GLY B 1 115 ? -5.613 19.047 21.516 1 92 115 GLY B N 1
ATOM 2111 C CA . GLY B 1 115 ? -4.324 18.375 21.594 1 92 115 GLY B CA 1
ATOM 2112 C C . GLY B 1 115 ? -4.445 16.859 21.703 1 92 115 GLY B C 1
ATOM 2113 O O . GLY B 1 115 ? -3.438 16.156 21.703 1 92 115 GLY B O 1
ATOM 2114 N N . GLN B 1 116 ? -5.629 16.344 21.734 1 92.62 116 GLN B N 1
ATOM 2115 C CA . GLN B 1 116 ? -5.852 14.906 21.859 1 92.62 116 GLN B CA 1
ATOM 2116 C C . GLN B 1 116 ? -5.613 14.188 20.547 1 92.62 116 GLN B C 1
ATOM 2118 O O . GLN B 1 116 ? -6.094 14.633 19.5 1 92.62 116 GLN B O 1
ATOM 2123 N N . CYS B 1 117 ? -4.855 13.195 20.656 1 94.69 117 CYS B N 1
ATOM 2124 C CA . CYS B 1 117 ? -4.566 12.375 19.484 1 94.69 117 CYS B CA 1
ATOM 2125 C C . CYS B 1 117 ? -5.402 11.102 19.5 1 94.69 117 CYS B C 1
ATOM 2127 O O . CYS B 1 117 ? -4.977 10.078 20.047 1 94.69 117 CYS B O 1
ATOM 2129 N N . GLU B 1 118 ? -6.48 11.078 18.844 1 90.69 118 GLU B N 1
ATOM 2130 C CA . GLU B 1 118 ? -7.449 10 19.047 1 90.69 118 GLU B CA 1
ATOM 2131 C C . GLU B 1 118 ? -7.41 9 17.891 1 90.69 118 GLU B C 1
ATOM 2133 O O . GLU B 1 118 ? -7.895 7.871 18.031 1 90.69 118 GLU B O 1
ATOM 2138 N N . GLY B 1 119 ? -6.906 9.422 16.797 1 95.62 119 GLY B N 1
ATOM 2139 C CA . GLY B 1 119 ? -6.949 8.516 15.664 1 95.62 119 GLY B CA 1
ATOM 2140 C C . GLY B 1 119 ? -5.57 8.086 15.195 1 95.62 119 GLY B C 1
ATOM 2141 O O . GLY B 1 119 ? -4.629 8.883 15.203 1 95.62 119 GLY B O 1
ATOM 2142 N N . ILE B 1 120 ? -5.449 6.812 14.844 1 97.38 120 ILE B N 1
ATOM 2143 C CA . ILE B 1 120 ? -4.254 6.254 14.219 1 97.38 120 ILE B CA 1
ATOM 2144 C C . ILE B 1 120 ? -4.633 5.547 12.922 1 97.38 120 ILE B C 1
ATOM 2146 O O . ILE B 1 120 ? -5.707 4.949 12.82 1 97.38 120 ILE B O 1
ATOM 2150 N N . ALA B 1 121 ? -3.771 5.629 12.008 1 98.06 121 ALA B N 1
ATOM 2151 C CA . ALA B 1 121 ? -3.994 4.926 10.742 1 98.06 121 ALA B CA 1
ATOM 2152 C C . ALA B 1 121 ? -2.676 4.449 10.141 1 98.06 121 ALA B C 1
ATOM 2154 O O . ALA B 1 121 ? -1.616 5.016 10.43 1 98.06 121 ALA B O 1
ATOM 2155 N N . LYS B 1 122 ? -2.779 3.41 9.359 1 98.5 122 LYS B N 1
ATOM 2156 C CA . LYS B 1 122 ? -1.681 2.979 8.5 1 98.5 122 LYS B CA 1
ATOM 2157 C C . LYS B 1 122 ? -1.622 3.812 7.223 1 98.5 122 LYS B C 1
ATOM 2159 O O . LYS B 1 122 ? -2.646 4.312 6.754 1 98.5 122 LYS B O 1
ATOM 2164 N N . PHE B 1 123 ? -0.404 3.916 6.742 1 98.81 123 PHE B N 1
ATOM 2165 C CA . PHE B 1 123 ? -0.294 4.512 5.418 1 98.81 123 PHE B CA 1
ATOM 2166 C C . PHE B 1 123 ? 0.765 3.797 4.59 1 98.81 123 PHE B C 1
ATOM 2168 O O . PHE B 1 123 ? 1.716 3.234 5.137 1 98.81 123 PHE B O 1
ATOM 2175 N N . VAL B 1 124 ? 0.533 3.701 3.326 1 98.88 124 VAL B N 1
ATOM 2176 C CA . VAL B 1 124 ? 1.505 3.355 2.293 1 98.88 124 VAL B CA 1
ATOM 2177 C C . VAL B 1 124 ? 1.498 4.418 1.198 1 98.88 124 VAL B C 1
ATOM 2179 O O . VAL B 1 124 ? 0.44 4.762 0.664 1 98.88 124 VAL B O 1
ATOM 2182 N N . MET B 1 125 ? 2.645 4.961 0.878 1 98.94 125 MET B N 1
ATOM 2183 C CA . MET B 1 125 ? 2.775 5.961 -0.176 1 98.94 125 MET B CA 1
ATOM 2184 C C . MET B 1 125 ? 3.838 5.547 -1.19 1 98.94 125 MET B C 1
ATOM 2186 O O . MET B 1 125 ? 4.898 5.043 -0.816 1 98.94 125 MET B O 1
ATOM 2190 N N . VAL B 1 126 ? 3.51 5.758 -2.389 1 98.94 126 VAL B N 1
ATOM 2191 C CA . VAL B 1 126 ? 4.473 5.535 -3.463 1 98.94 126 VAL B CA 1
ATOM 2192 C C . VAL B 1 126 ? 5.023 6.871 -3.951 1 98.94 126 VAL B C 1
ATOM 2194 O O . VAL B 1 126 ? 4.262 7.766 -4.32 1 98.94 126 VAL B O 1
ATOM 2197 N N . TRP B 1 127 ? 6.281 7.004 -3.891 1 98.94 127 TRP B N 1
ATOM 2198 C CA . TRP B 1 127 ? 7.016 8.148 -4.418 1 98.94 127 TRP B CA 1
ATOM 2199 C C . TRP B 1 127 ? 7.664 7.809 -5.758 1 98.94 127 TRP B C 1
ATOM 2201 O O . TRP B 1 127 ? 8.344 6.789 -5.883 1 98.94 127 TRP B O 1
ATOM 2211 N N . ALA B 1 128 ? 7.441 8.633 -6.734 1 98.88 128 ALA B N 1
ATOM 2212 C CA . ALA B 1 128 ? 8.18 8.547 -7.992 1 98.88 128 ALA B CA 1
ATOM 2213 C C . ALA B 1 128 ? 9.273 9.609 -8.055 1 98.88 128 ALA B C 1
ATOM 2215 O O . ALA B 1 128 ? 9.07 10.75 -7.625 1 98.88 128 ALA B O 1
ATOM 2216 N N . LYS B 1 129 ? 10.367 9.203 -8.562 1 98.5 129 LYS B N 1
ATOM 2217 C CA . LYS B 1 129 ? 11.43 10.156 -8.836 1 98.5 129 LYS B CA 1
ATOM 2218 C C . LYS B 1 129 ? 11.562 10.422 -10.336 1 98.5 129 LYS B C 1
ATOM 2220 O O . LYS B 1 129 ? 11.992 9.547 -11.086 1 98.5 129 LYS B O 1
ATOM 2225 N N . ARG B 1 130 ? 11.148 11.539 -10.719 1 96.44 130 ARG B N 1
ATOM 2226 C CA . ARG B 1 130 ? 11.18 11.938 -12.117 1 96.44 130 ARG B CA 1
ATOM 2227 C C . ARG B 1 130 ? 12.047 13.18 -12.32 1 96.44 130 ARG B C 1
ATOM 2229 O O . ARG B 1 130 ? 11.758 14.242 -11.766 1 96.44 130 ARG B O 1
ATOM 2236 N N . ASP B 1 131 ? 13.133 13.016 -13.109 1 94.94 131 ASP B N 1
ATOM 2237 C CA . ASP B 1 131 ? 14.047 14.109 -13.398 1 94.94 131 ASP B CA 1
ATOM 2238 C C . ASP B 1 131 ? 14.555 14.75 -12.102 1 94.94 131 ASP B C 1
ATOM 2240 O O . ASP B 1 131 ? 14.531 15.977 -11.969 1 94.94 131 ASP B O 1
ATOM 2244 N N . GLY B 1 132 ? 14.812 13.93 -11.133 1 94.81 132 GLY B N 1
ATOM 2245 C CA . GLY B 1 132 ? 15.414 14.383 -9.891 1 94.81 132 GLY B CA 1
ATOM 2246 C C . GLY B 1 132 ? 14.398 14.891 -8.883 1 94.81 132 GLY B C 1
ATOM 2247 O O . GLY B 1 132 ? 14.75 15.211 -7.746 1 94.81 132 GLY B O 1
ATOM 2248 N N . ALA B 1 133 ? 13.188 14.945 -9.297 1 97.31 133 ALA B N 1
ATOM 2249 C CA . ALA B 1 133 ? 12.148 15.445 -8.398 1 97.31 133 ALA B CA 1
ATOM 2250 C C . ALA B 1 133 ? 11.25 14.312 -7.914 1 97.31 133 ALA B C 1
ATOM 2252 O O . ALA B 1 133 ? 10.898 13.414 -8.688 1 97.31 133 ALA B O 1
ATOM 2253 N N . TRP B 1 134 ? 10.93 14.391 -6.656 1 98.69 134 TRP B N 1
ATOM 2254 C CA . TRP B 1 134 ? 10.062 13.391 -6.043 1 98.69 134 TRP B CA 1
ATOM 2255 C C . TRP B 1 134 ? 8.609 13.852 -6.051 1 98.69 134 TRP B C 1
ATOM 2257 O O . TRP B 1 134 ? 8.312 15 -5.719 1 98.69 134 TRP B O 1
ATOM 2267 N N . GLN B 1 135 ? 7.742 12.93 -6.398 1 98.75 135 GLN B N 1
ATOM 2268 C CA . GLN B 1 135 ? 6.309 13.164 -6.293 1 98.75 135 GLN B CA 1
ATOM 2269 C C . GLN B 1 135 ? 5.582 11.93 -5.777 1 98.75 135 GLN B C 1
ATOM 2271 O O . GLN B 1 135 ? 5.969 10.797 -6.09 1 98.75 135 GLN B O 1
ATOM 2276 N N . ILE B 1 136 ? 4.555 12.18 -5.035 1 98.94 136 ILE B N 1
ATOM 2277 C CA . ILE B 1 136 ? 3.705 11.094 -4.559 1 98.94 136 ILE B CA 1
ATOM 2278 C C . ILE B 1 136 ? 2.686 10.727 -5.637 1 98.94 136 ILE B C 1
ATOM 2280 O O . ILE B 1 136 ? 1.947 11.586 -6.121 1 98.94 136 ILE B O 1
ATOM 2284 N N . THR B 1 137 ? 2.625 9.438 -5.969 1 98.88 137 THR B N 1
ATOM 2285 C CA . THR B 1 137 ? 1.751 9.016 -7.059 1 98.88 137 THR B CA 1
ATOM 2286 C C . THR B 1 137 ? 0.612 8.148 -6.531 1 98.88 137 THR B C 1
ATOM 2288 O O . THR B 1 137 ? -0.389 7.941 -7.223 1 98.88 137 THR B O 1
ATOM 2291 N N . SER B 1 138 ? 0.75 7.625 -5.379 1 98.94 138 SER B N 1
ATOM 2292 C CA . SER B 1 138 ? -0.269 6.781 -4.762 1 98.94 138 SER B CA 1
ATOM 2293 C C . SER B 1 138 ? -0.216 6.875 -3.24 1 98.94 138 SER B C 1
ATOM 2295 O O . SER B 1 138 ? 0.867 6.879 -2.65 1 98.94 138 SER B O 1
ATOM 2297 N N . VAL B 1 139 ? -1.383 6.996 -2.627 1 98.94 139 VAL B N 1
ATOM 2298 C CA . VAL B 1 139 ? -1.487 7.047 -1.172 1 98.94 139 VAL B CA 1
ATOM 2299 C C . VAL B 1 139 ? -2.59 6.105 -0.698 1 98.94 139 VAL B C 1
ATOM 2301 O O . VAL B 1 139 ? -3.717 6.156 -1.197 1 98.94 139 VAL B O 1
ATOM 2304 N N . LEU B 1 140 ? -2.275 5.23 0.138 1 98.94 140 LEU B N 1
ATOM 2305 C CA . LEU B 1 140 ? -3.24 4.465 0.921 1 98.94 140 LEU B CA 1
ATOM 2306 C C . LEU B 1 140 ? -3.236 4.918 2.379 1 98.94 140 LEU B C 1
ATOM 2308 O O . LEU B 1 140 ? -2.189 4.926 3.027 1 98.94 140 LEU B O 1
ATOM 2312 N N . SER B 1 141 ? -4.266 5.383 2.887 1 98.75 141 SER B N 1
ATOM 2313 C CA . SER B 1 141 ? -4.523 5.68 4.293 1 98.75 141 SER B CA 1
ATOM 2314 C C . SER B 1 141 ? -5.664 4.82 4.836 1 98.75 141 SER B C 1
ATOM 2316 O O . SER B 1 141 ? -6.816 4.984 4.43 1 98.75 141 SER B O 1
ATOM 2318 N N . TYR B 1 142 ? -5.348 3.912 5.703 1 98.56 142 TYR B N 1
ATOM 2319 C CA . TYR B 1 142 ? -6.328 2.885 6.035 1 98.56 142 TYR B CA 1
ATOM 2320 C C . TYR B 1 142 ? -6.074 2.316 7.426 1 98.56 142 TYR B C 1
ATOM 2322 O O . TYR B 1 142 ? -5.105 2.695 8.094 1 98.56 142 TYR B O 1
ATOM 2330 N N . GLY B 1 143 ? -7.016 1.478 7.844 1 97.69 143 GLY B N 1
ATOM 2331 C CA . GLY B 1 143 ? -6.895 0.929 9.188 1 97.69 143 GLY B CA 1
ATOM 2332 C C . GLY B 1 143 ? -7.098 1.966 10.273 1 97.69 143 GLY B C 1
ATOM 2333 O O . GLY B 1 143 ? -6.438 1.916 11.312 1 97.69 143 GLY B O 1
ATOM 2334 N N . HIS B 1 144 ? -7.859 2.965 10.008 1 97.56 144 HIS B N 1
ATOM 2335 C CA . HIS B 1 144 ? -8.141 3.963 11.031 1 97.56 144 HIS B CA 1
ATOM 2336 C C . HIS B 1 144 ? -8.742 3.318 12.273 1 97.56 144 HIS B C 1
ATOM 2338 O O . HIS B 1 144 ? -9.68 2.521 12.18 1 97.56 144 HIS B O 1
ATOM 2344 N N . ARG B 1 145 ? -8.227 3.68 13.375 1 95.62 145 ARG B N 1
ATOM 2345 C CA . ARG B 1 145 ? -8.688 3.164 14.664 1 95.62 145 ARG B CA 1
ATOM 2346 C C . ARG B 1 145 ? -8.422 4.168 15.781 1 95.62 145 ARG B C 1
ATOM 2348 O O . ARG B 1 145 ? -7.617 5.086 15.617 1 95.62 145 ARG B O 1
ATOM 2355 N N . ALA B 1 146 ? -9.117 3.967 16.844 1 94.56 146 ALA B N 1
ATOM 2356 C CA . ALA B 1 146 ? -8.852 4.785 18.031 1 94.56 146 ALA B CA 1
ATOM 2357 C C . ALA B 1 146 ? -7.477 4.477 18.609 1 94.56 146 ALA B C 1
ATOM 2359 O O . ALA B 1 146 ? -7.062 3.316 18.656 1 94.56 146 ALA B O 1
ATOM 2360 N N . ALA B 1 147 ? -6.824 5.523 18.953 1 92.94 147 ALA B N 1
ATOM 2361 C CA . ALA B 1 147 ? -5.57 5.328 19.688 1 92.94 147 ALA B CA 1
ATOM 2362 C C . ALA B 1 147 ? -5.82 4.738 21.062 1 92.94 147 ALA B C 1
ATOM 2364 O O . ALA B 1 147 ? -6.777 5.113 21.75 1 92.94 147 ALA B O 1
ATOM 2365 N N . THR B 1 148 ? -4.938 3.855 21.391 1 88.19 148 THR B N 1
ATOM 2366 C CA . THR B 1 148 ? -4.98 3.4 22.781 1 88.19 148 THR B CA 1
ATOM 2367 C C . THR B 1 148 ? -4.445 4.477 23.719 1 88.19 148 THR B C 1
ATOM 2369 O O . THR B 1 148 ? -3.848 5.457 23.266 1 88.19 148 THR B O 1
ATOM 2372 N N . ALA B 1 149 ? -4.695 4.309 24.969 1 84.56 149 ALA B N 1
ATOM 2373 C CA . ALA B 1 149 ? -4.219 5.281 25.938 1 84.56 149 ALA B CA 1
ATOM 2374 C C . ALA B 1 149 ? -2.713 5.484 25.828 1 84.56 149 ALA B C 1
ATOM 2376 O O . ALA B 1 149 ? -2.225 6.613 25.906 1 84.56 149 ALA B O 1
ATOM 2377 N N . ALA B 1 150 ? -1.93 4.402 25.562 1 82.38 150 ALA B N 1
ATOM 2378 C CA . ALA B 1 150 ? -0.478 4.473 25.422 1 82.38 150 ALA B CA 1
ATOM 2379 C C . ALA B 1 150 ? -0.086 5.238 24.172 1 82.38 150 ALA B C 1
ATOM 2381 O O . ALA B 1 150 ? 0.913 5.961 24.156 1 82.38 150 ALA B O 1
ATOM 2382 N N . GLU B 1 151 ? -0.91 5.156 23.203 1 84 151 GLU B N 1
ATOM 2383 C CA . GLU B 1 151 ? -0.625 5.758 21.906 1 84 151 GLU B CA 1
ATOM 2384 C C . GLU B 1 151 ? -1.03 7.227 21.875 1 84 151 GLU B C 1
ATOM 2386 O O . GLU B 1 151 ? -0.61 7.977 21 1 84 151 GLU B O 1
ATOM 2391 N N . GLN B 1 152 ? -1.885 7.668 22.766 1 81.06 152 GLN B N 1
ATOM 2392 C CA . GLN B 1 152 ? -2.314 9.062 22.828 1 81.06 152 GLN B CA 1
ATOM 2393 C C . GLN B 1 152 ? -1.259 9.93 23.5 1 81.06 152 GLN B C 1
ATOM 2395 O O . GLN B 1 152 ? -1.155 11.125 23.219 1 81.06 152 GLN B O 1
ATOM 2400 N N . THR B 1 153 ? -0.635 9.531 24.609 1 64.88 153 THR B N 1
ATOM 2401 C CA . THR B 1 153 ? 0.254 10.312 25.469 1 64.88 153 THR B CA 1
ATOM 2402 C C . THR B 1 153 ? 1.614 10.5 24.797 1 64.88 153 THR B C 1
ATOM 2404 O O . THR B 1 153 ? 2.293 11.5 25.031 1 64.88 153 THR B O 1
ATOM 2407 N N . LYS B 1 154 ? 2.129 9.469 24.141 1 55.03 154 LYS B N 1
ATOM 2408 C CA . LYS B 1 154 ? 3.484 9.688 23.641 1 55.03 154 LYS B CA 1
ATOM 2409 C C . LYS B 1 154 ? 3.529 10.875 22.672 1 55.03 154 LYS B C 1
ATOM 2411 O O . LYS B 1 154 ? 4.594 11.461 22.453 1 55.03 154 LYS B O 1
ATOM 2416 N N . ALA B 1 155 ? 2.543 11.234 22.031 1 48.66 155 ALA B N 1
ATOM 2417 C CA . ALA B 1 155 ? 2.627 12.445 21.219 1 48.66 155 ALA B CA 1
ATOM 2418 C C . ALA B 1 155 ? 3.076 13.641 22.047 1 48.66 155 ALA B C 1
ATOM 2420 O O . ALA B 1 155 ? 3.799 14.508 21.562 1 48.66 155 ALA B O 1
ATOM 2421 N N . ALA B 1 156 ? 2.691 13.805 23.266 1 43.31 156 ALA B N 1
ATOM 2422 C CA . ALA B 1 156 ? 2.951 15 24.062 1 43.31 156 ALA B CA 1
ATOM 2423 C C . ALA B 1 156 ? 4.418 15.07 24.484 1 43.31 156 ALA B C 1
ATOM 2425 O O . ALA B 1 156 ? 4.965 16.156 24.672 1 43.31 156 ALA B O 1
ATOM 2426 N N . ASP B 1 157 ? 5.027 13.938 24.797 1 39.97 157 ASP B N 1
ATOM 2427 C CA . ASP B 1 157 ? 6.324 14.086 25.453 1 39.97 157 ASP B CA 1
ATOM 2428 C C . ASP B 1 157 ? 7.453 14.164 24.422 1 39.97 157 ASP B C 1
ATOM 2430 O O . ASP B 1 157 ? 8.602 14.445 24.781 1 39.97 157 ASP B O 1
ATOM 2434 N N . GLN B 1 158 ? 7.246 13.781 23.266 1 34.5 158 GLN B N 1
ATOM 2435 C CA . GLN B 1 158 ? 8.469 13.914 22.469 1 34.5 15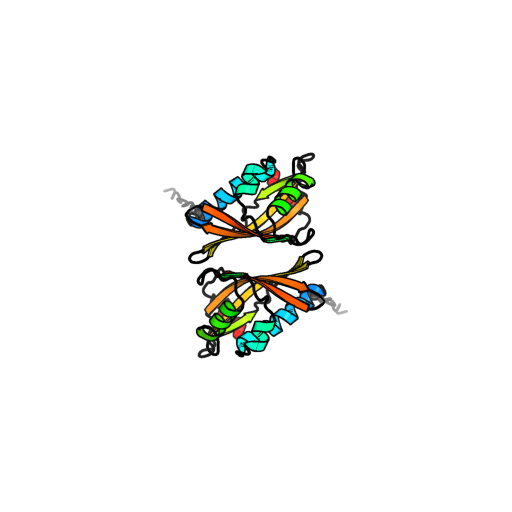8 GLN B CA 1
ATOM 2436 C C . GLN B 1 158 ? 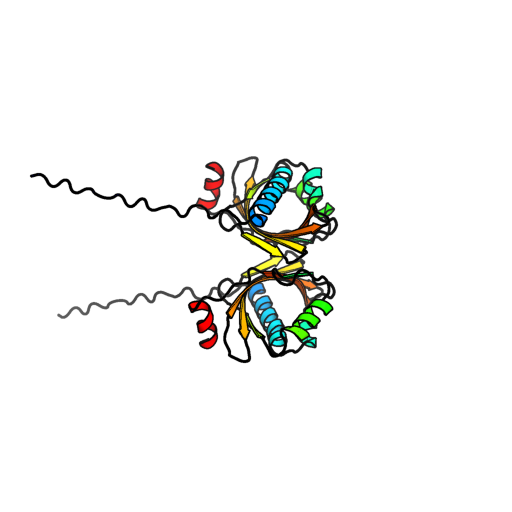8.547 15.289 21.812 1 34.5 158 GLN B C 1
ATOM 2438 O O . GLN B 1 158 ? 7.527 15.844 21.391 1 34.5 158 GLN B O 1
#